Protein AF-A0A2N0R3Q6-F1 (afdb_monomer)

Organism: NCBI:txid588596

Sequence (215 aa):
MVDQYLKEGSIIANTYEIIRKVNIMIIRETNTTDGIFIKEILYKSNGYWKMRNVTLDYKHPGEYFVLSLPLLQYRNLRVLKIFIDIYYDDFGIYRNVYHSLGGVYVQLGNMPFDIRKLVRNHFVLGFVPFGGCFEDFIRPFIKDMKRLEKGTLMNIQGIDCWIIASLGCVTADLPQGNDLAGVKRHGAIRGCRTCLVTNFAETPNFKKYFYDTVM

Structure (mmCIF, N/CA/C/O backbone):
data_AF-A0A2N0R3Q6-F1
#
_entry.id   AF-A0A2N0R3Q6-F1
#
loop_
_atom_site.group_PDB
_atom_site.id
_atom_site.type_symbol
_atom_site.label_atom_id
_atom_site.label_alt_id
_atom_site.label_comp_id
_atom_site.label_asym_id
_atom_site.label_entity_id
_atom_site.label_seq_id
_atom_site.pdbx_PDB_ins_code
_atom_site.Cartn_x
_atom_site.Cartn_y
_atom_site.Cartn_z
_atom_site.occupancy
_atom_site.B_iso_or_equiv
_atom_site.auth_seq_id
_atom_site.auth_comp_id
_atom_site.auth_asym_id
_atom_site.auth_atom_id
_atom_site.pdbx_PDB_model_num
ATOM 1 N N . MET A 1 1 ? 24.318 -15.298 16.583 1.00 41.88 1 MET A N 1
ATOM 2 C CA . MET A 1 1 ? 22.895 -15.152 16.953 1.00 41.88 1 MET A CA 1
ATOM 3 C C . MET A 1 1 ? 22.394 -16.566 17.193 1.00 41.88 1 MET A C 1
ATOM 5 O O . MET A 1 1 ? 22.570 -17.382 16.301 1.00 41.88 1 MET A O 1
ATOM 9 N N . VAL A 1 2 ? 21.983 -16.908 18.415 1.00 38.28 2 VAL A N 1
ATOM 10 C CA . VAL A 1 2 ? 21.603 -18.288 18.766 1.00 38.28 2 VAL A CA 1
ATOM 11 C C . VAL A 1 2 ? 20.108 -18.433 18.502 1.00 38.28 2 VAL A C 1
ATOM 13 O O . VAL A 1 2 ? 19.307 -17.810 19.192 1.00 38.28 2 VAL A O 1
ATOM 16 N N . ASP A 1 3 ? 19.752 -19.202 17.477 1.00 43.50 3 ASP A N 1
ATOM 17 C CA . ASP A 1 3 ? 18.364 -19.454 17.093 1.00 43.50 3 ASP A CA 1
ATOM 18 C C . ASP A 1 3 ? 17.689 -20.359 18.142 1.00 43.50 3 ASP A C 1
ATOM 20 O O . ASP A 1 3 ? 18.119 -21.492 18.364 1.00 43.50 3 ASP A O 1
ATOM 24 N N . GLN A 1 4 ? 16.639 -19.863 18.804 1.00 51.56 4 GLN A N 1
ATOM 25 C CA . GLN A 1 4 ? 15.803 -20.655 19.712 1.00 51.56 4 GLN A CA 1
ATOM 26 C C . GLN A 1 4 ? 14.544 -21.138 18.984 1.00 51.56 4 GLN A C 1
ATOM 28 O O . GLN A 1 4 ? 13.808 -20.342 18.403 1.00 51.56 4 GLN A O 1
ATOM 33 N N . TYR A 1 5 ? 14.293 -22.447 19.032 1.00 54.84 5 TYR A N 1
ATOM 34 C CA . TYR A 1 5 ? 13.123 -23.088 18.428 1.00 54.84 5 TYR A CA 1
ATOM 35 C C . TYR A 1 5 ? 11.951 -23.121 19.419 1.00 54.84 5 TYR A C 1
ATOM 37 O O . TYR A 1 5 ? 12.109 -23.577 20.552 1.00 54.84 5 TYR A O 1
ATOM 45 N N . LEU A 1 6 ? 10.766 -22.686 18.985 1.00 59.38 6 LEU A N 1
ATOM 46 C CA . LEU A 1 6 ? 9.532 -22.718 19.781 1.00 59.38 6 LEU A CA 1
ATOM 47 C C . LEU A 1 6 ? 8.634 -23.893 19.357 1.00 59.38 6 LEU A C 1
ATOM 49 O O . LEU A 1 6 ? 8.530 -24.202 18.171 1.00 59.38 6 LEU A O 1
ATOM 53 N N . LYS A 1 7 ? 7.966 -24.539 20.324 1.00 58.44 7 LYS A N 1
ATOM 54 C CA . LYS A 1 7 ? 6.910 -25.538 20.072 1.00 58.44 7 LYS A CA 1
ATOM 55 C C . LYS A 1 7 ? 5.559 -24.828 19.935 1.00 58.44 7 LYS A C 1
ATOM 57 O O . LYS A 1 7 ? 5.252 -23.958 20.745 1.00 58.44 7 LYS A O 1
ATOM 62 N N . GLU A 1 8 ? 4.760 -25.195 18.933 1.00 57.66 8 GLU A N 1
ATOM 63 C CA . GLU A 1 8 ? 3.423 -24.621 18.731 1.00 57.66 8 GLU A CA 1
ATOM 64 C C . GLU A 1 8 ? 2.455 -25.066 19.838 1.00 57.66 8 GLU A C 1
ATOM 66 O O . GLU A 1 8 ? 2.260 -26.256 20.082 1.00 57.66 8 GLU A O 1
ATOM 71 N N . GLY A 1 9 ? 1.829 -24.088 20.487 1.00 66.25 9 GLY A N 1
ATOM 72 C CA . GLY A 1 9 ? 0.658 -24.251 21.341 1.00 66.25 9 GLY A CA 1
ATOM 73 C C . GLY A 1 9 ? -0.296 -23.097 21.049 1.00 66.25 9 GLY A C 1
ATOM 74 O O . GLY A 1 9 ? 0.154 -21.969 20.852 1.00 66.25 9 GLY A O 1
ATOM 75 N N . SER A 1 10 ? -1.598 -23.368 20.969 1.00 64.12 10 SER A N 1
ATOM 76 C CA . SER A 1 10 ? -2.607 -22.337 20.706 1.00 64.12 10 SER A CA 1
ATOM 77 C C . SER A 1 10 ? -3.617 -22.279 21.845 1.00 64.12 10 SER A C 1
ATOM 79 O O . SER A 1 10 ? -4.004 -23.309 22.394 1.00 64.12 10 SER A O 1
ATOM 81 N N . ILE A 1 11 ? -4.014 -21.061 22.208 1.00 71.06 11 ILE A N 1
ATOM 82 C CA . ILE A 1 11 ? -5.088 -20.779 23.159 1.00 71.06 11 ILE A CA 1
ATOM 83 C C . ILE A 1 11 ? -6.056 -19.852 22.429 1.00 71.06 11 ILE A C 1
ATOM 85 O O . ILE A 1 11 ? -5.645 -18.822 21.895 1.00 71.06 11 ILE A O 1
ATOM 89 N N . ILE A 1 12 ? -7.329 -20.234 22.378 1.00 71.12 12 ILE A N 1
ATOM 90 C CA . ILE A 1 12 ? -8.397 -19.400 21.825 1.00 71.12 12 ILE A CA 1
ATOM 91 C C . ILE A 1 12 ? -8.949 -18.566 22.979 1.00 71.12 12 ILE A C 1
ATOM 93 O O . ILE A 1 12 ? -9.387 -19.135 23.974 1.00 71.12 12 ILE A O 1
ATOM 97 N N . ALA A 1 13 ? -8.906 -17.240 22.846 1.00 71.50 13 ALA A N 1
ATOM 98 C CA . ALA A 1 13 ? -9.489 -16.309 23.806 1.00 71.50 13 ALA A CA 1
ATOM 99 C C . ALA A 1 13 ? -10.669 -15.571 23.166 1.00 71.50 13 ALA A C 1
ATOM 101 O O . ALA A 1 13 ? -10.546 -15.008 22.072 1.00 71.50 13 ALA A O 1
ATOM 102 N N . ASN A 1 14 ? -11.806 -15.561 23.849 1.00 74.69 14 ASN A N 1
ATOM 103 C CA . ASN A 1 14 ? -13.003 -14.857 23.409 1.00 74.69 14 ASN A CA 1
ATOM 104 C C . ASN A 1 14 ? -12.955 -13.381 23.820 1.00 74.69 14 ASN A C 1
ATOM 106 O O . ASN A 1 14 ? -12.355 -13.003 24.823 1.00 74.69 14 ASN A O 1
ATOM 110 N N . THR A 1 15 ? -13.634 -12.507 23.077 1.00 75.94 15 THR A N 1
ATOM 111 C CA . THR A 1 15 ? -13.609 -11.057 23.351 1.00 75.94 15 THR A CA 1
ATOM 112 C C . THR A 1 15 ? -14.210 -10.675 24.706 1.00 75.94 15 THR A C 1
ATOM 114 O O . THR A 1 15 ? -13.794 -9.670 25.278 1.00 75.94 15 THR A O 1
ATOM 117 N N . TYR A 1 16 ? -15.137 -11.473 25.245 1.00 79.44 16 TYR A N 1
ATOM 118 C CA . TYR A 1 16 ? -15.700 -11.279 26.588 1.00 79.44 16 TYR A CA 1
ATOM 119 C C . TYR A 1 16 ? -14.748 -11.702 27.722 1.00 79.44 16 TYR A C 1
ATOM 121 O O . TYR A 1 16 ? -14.983 -11.347 28.872 1.00 79.44 16 TYR A O 1
ATOM 129 N N . GLU A 1 17 ? -13.662 -12.419 27.416 1.00 81.50 17 GLU A N 1
ATOM 130 C CA . GLU A 1 17 ? -12.620 -12.808 28.383 1.00 81.50 17 GLU A CA 1
ATOM 131 C C . GLU A 1 17 ? -11.565 -11.698 28.562 1.00 81.50 17 GLU A C 1
ATOM 133 O O . GLU A 1 17 ? -10.663 -11.805 29.392 1.00 81.50 17 GLU A O 1
ATOM 138 N N . ILE A 1 18 ? -11.669 -10.599 27.801 1.00 80.94 18 ILE A N 1
ATOM 139 C CA . ILE A 1 18 ? -10.750 -9.460 27.881 1.00 80.94 18 ILE A CA 1
ATOM 140 C C . ILE A 1 18 ? -11.079 -8.618 29.120 1.00 80.94 18 ILE A C 1
ATOM 142 O O . ILE A 1 18 ? -11.982 -7.785 29.109 1.00 80.94 18 ILE A O 1
ATOM 146 N N . ILE A 1 19 ? -10.286 -8.789 30.178 1.00 84.00 19 ILE A N 1
ATOM 147 C CA . ILE A 1 19 ? -10.472 -8.088 31.461 1.00 84.00 19 ILE A CA 1
ATOM 148 C C . ILE A 1 19 ? -10.016 -6.620 31.385 1.00 84.00 19 ILE A C 1
ATOM 150 O O . ILE A 1 19 ? -10.605 -5.738 32.010 1.00 84.00 19 ILE A O 1
ATOM 154 N N . ARG A 1 20 ? -8.942 -6.328 30.638 1.00 80.19 20 ARG A N 1
ATOM 155 C CA . ARG A 1 20 ? -8.344 -4.985 30.572 1.00 80.19 20 ARG A CA 1
ATOM 156 C C . ARG A 1 20 ? -7.542 -4.787 29.289 1.00 80.19 20 ARG A C 1
ATOM 158 O O . ARG A 1 20 ? -6.846 -5.692 28.842 1.00 80.19 20 ARG A O 1
ATOM 165 N N . LYS A 1 21 ? -7.566 -3.567 28.745 1.00 76.75 21 LYS A N 1
ATOM 166 C CA . LYS A 1 21 ? -6.628 -3.130 27.698 1.00 76.75 21 LYS A CA 1
ATOM 167 C C . LYS A 1 21 ? -5.370 -2.558 28.340 1.00 76.75 21 LYS A C 1
ATOM 169 O O . LYS A 1 21 ? -5.461 -1.743 29.257 1.00 76.75 21 LYS A O 1
ATOM 174 N N . VAL A 1 22 ? -4.203 -2.971 27.863 1.00 74.62 22 VAL A N 1
ATOM 175 C CA . VAL A 1 22 ? -2.919 -2.433 28.322 1.00 74.62 22 VAL A CA 1
ATOM 176 C C . VAL A 1 22 ? -2.209 -1.788 27.147 1.00 74.62 22 VAL A C 1
ATOM 178 O O . VAL A 1 22 ? -2.249 -2.311 26.036 1.00 74.62 22 VAL A O 1
ATOM 181 N N . ASN A 1 23 ? -1.570 -0.650 27.397 1.00 72.25 23 ASN A N 1
ATOM 182 C CA . ASN A 1 23 ? -0.705 -0.027 26.410 1.00 72.25 23 ASN A CA 1
ATOM 183 C C . ASN A 1 23 ? 0.591 -0.830 26.342 1.00 72.25 23 ASN A C 1
ATOM 185 O O . ASN A 1 23 ? 1.315 -0.935 27.332 1.00 72.25 23 ASN A O 1
ATOM 189 N N . ILE A 1 24 ? 0.843 -1.414 25.177 1.00 74.00 24 ILE A N 1
ATOM 190 C CA . ILE A 1 24 ? 2.084 -2.112 24.868 1.00 74.00 24 ILE A CA 1
ATOM 191 C C . ILE A 1 24 ? 2.870 -1.215 23.924 1.00 74.00 24 ILE A C 1
ATOM 193 O O . ILE A 1 24 ? 2.324 -0.708 22.944 1.00 74.00 24 ILE A O 1
ATOM 197 N N . MET A 1 25 ? 4.148 -1.019 24.223 1.00 70.38 25 MET A N 1
ATOM 198 C CA . MET A 1 25 ? 5.044 -0.217 23.401 1.00 70.38 25 MET A CA 1
ATOM 199 C C . MET A 1 25 ? 6.098 -1.100 22.734 1.00 70.38 25 MET A C 1
ATOM 201 O O . MET A 1 25 ? 6.620 -2.043 23.319 1.00 70.38 25 MET A O 1
ATOM 205 N N . ILE A 1 26 ? 6.439 -0.789 21.492 1.00 73.31 26 ILE A N 1
ATOM 206 C CA . ILE A 1 26 ? 7.560 -1.421 20.798 1.00 73.31 26 ILE A CA 1
ATOM 207 C C . ILE A 1 26 ? 8.795 -0.569 21.112 1.00 73.31 26 ILE A C 1
ATOM 209 O O . ILE A 1 26 ? 8.856 0.586 20.685 1.00 73.31 26 ILE A O 1
ATOM 213 N N . ILE A 1 27 ? 9.750 -1.094 21.892 1.00 69.88 27 ILE A N 1
ATOM 214 C CA . ILE A 1 27 ? 10.982 -0.352 22.216 1.00 69.88 27 ILE A CA 1
ATOM 215 C C . ILE A 1 27 ? 11.852 -0.332 20.969 1.00 69.88 27 ILE A C 1
ATOM 217 O O . ILE A 1 27 ? 12.482 -1.325 20.626 1.00 69.88 27 ILE A O 1
ATOM 221 N N . ARG A 1 28 ? 11.890 0.811 20.289 1.00 66.25 28 ARG A N 1
ATOM 222 C CA . ARG A 1 28 ? 12.757 1.025 19.122 1.00 66.25 28 ARG A CA 1
ATOM 223 C C . ARG A 1 28 ? 14.001 1.853 19.460 1.00 66.25 28 ARG A C 1
ATOM 225 O O . ARG A 1 28 ? 14.964 1.824 18.707 1.00 66.25 28 ARG A O 1
ATOM 232 N N . GLU A 1 29 ? 13.998 2.531 20.608 1.00 58.50 29 GLU A N 1
ATOM 233 C CA . GLU A 1 29 ? 15.105 3.337 21.134 1.00 58.50 29 GLU A CA 1
ATOM 234 C C . GLU A 1 29 ? 15.378 2.964 22.597 1.00 58.50 29 GLU A C 1
ATOM 236 O O . GLU A 1 29 ? 14.470 2.577 23.326 1.00 58.50 29 GLU A O 1
ATOM 241 N N . THR A 1 30 ? 16.629 3.069 23.041 1.00 55.38 30 THR A N 1
ATOM 242 C CA . THR A 1 30 ? 17.153 2.448 24.274 1.00 55.38 30 THR A CA 1
ATOM 243 C C . THR A 1 30 ? 16.642 3.022 25.602 1.00 55.38 30 THR A C 1
ATOM 245 O O . THR A 1 30 ? 17.090 2.572 26.653 1.00 55.38 30 THR A O 1
ATOM 248 N N . ASN A 1 31 ? 15.726 3.994 25.604 1.00 54.56 31 ASN A N 1
ATOM 249 C CA . ASN A 1 31 ? 15.573 4.906 26.747 1.00 54.56 31 ASN A CA 1
ATOM 250 C C . ASN A 1 31 ? 14.224 4.841 27.484 1.00 54.56 31 ASN A C 1
ATOM 252 O O . ASN A 1 31 ? 13.912 5.749 28.247 1.00 54.56 31 ASN A O 1
ATOM 256 N N . THR A 1 32 ? 13.409 3.800 27.294 1.00 57.34 32 THR A N 1
ATOM 257 C CA . THR A 1 32 ? 12.149 3.639 28.049 1.00 57.34 32 THR A CA 1
ATOM 258 C C . THR A 1 32 ? 12.145 2.332 28.838 1.00 57.34 32 THR A C 1
ATOM 260 O O . THR A 1 32 ? 12.134 1.251 28.254 1.00 57.34 32 THR A O 1
ATOM 263 N N . THR A 1 33 ? 12.173 2.429 30.171 1.00 58.34 33 THR A N 1
ATOM 264 C CA . THR A 1 33 ? 12.169 1.276 31.096 1.00 58.34 33 THR A CA 1
ATOM 265 C C . THR A 1 33 ? 10.819 1.027 31.766 1.00 58.34 33 THR A C 1
ATOM 267 O O . THR A 1 33 ? 10.621 -0.046 32.331 1.00 58.34 33 THR A O 1
ATOM 270 N N . ASP A 1 34 ? 9.871 1.962 31.653 1.00 68.94 34 ASP A N 1
ATOM 271 C CA . ASP A 1 34 ? 8.618 1.931 32.415 1.00 68.94 34 ASP A CA 1
ATOM 272 C C . ASP A 1 34 ? 7.419 1.556 31.532 1.00 68.94 34 ASP A C 1
ATOM 274 O O . ASP A 1 34 ? 6.952 2.359 30.724 1.00 68.94 34 ASP A O 1
ATOM 278 N N . GLY A 1 35 ? 6.907 0.327 31.673 1.00 73.50 35 GLY A N 1
ATOM 279 C CA . GLY A 1 35 ? 5.748 -0.164 30.915 1.00 73.50 35 GLY A CA 1
ATOM 280 C C . GLY A 1 35 ? 5.853 -1.620 30.451 1.00 73.50 35 GLY A C 1
ATOM 281 O O . GLY A 1 35 ? 6.781 -2.345 30.804 1.00 73.50 35 GLY A O 1
ATOM 282 N N . ILE A 1 36 ? 4.868 -2.061 29.658 1.00 77.00 36 ILE A N 1
ATOM 283 C CA . ILE A 1 36 ? 4.913 -3.352 28.956 1.00 77.00 36 ILE A CA 1
ATOM 284 C C . ILE A 1 36 ? 5.466 -3.114 27.558 1.00 77.00 36 ILE A C 1
ATOM 286 O O . ILE A 1 36 ? 4.941 -2.287 26.808 1.00 77.00 36 ILE A O 1
ATOM 290 N N . PHE A 1 37 ? 6.497 -3.875 27.196 1.00 79.94 37 PHE A N 1
ATOM 291 C CA . PHE A 1 37 ? 7.238 -3.646 25.968 1.00 79.94 37 PHE A CA 1
ATOM 292 C C . PHE A 1 37 ? 7.492 -4.908 25.152 1.00 79.94 37 PHE A C 1
ATOM 294 O O . PHE A 1 37 ? 7.743 -5.975 25.710 1.00 79.94 37 PHE A O 1
ATOM 301 N N . ILE A 1 38 ? 7.511 -4.758 23.827 1.00 81.38 38 ILE A N 1
ATOM 302 C CA . ILE A 1 38 ? 7.953 -5.796 22.888 1.0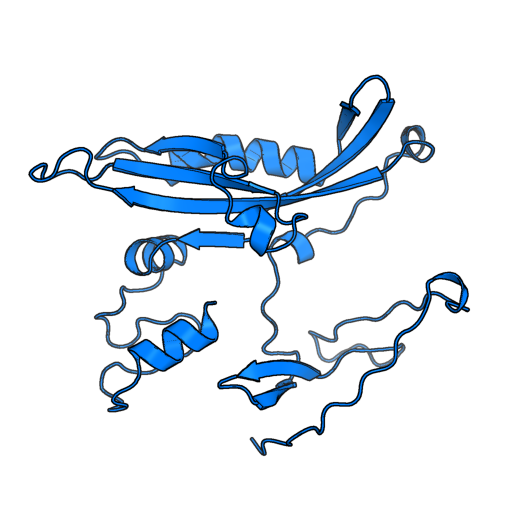0 81.38 38 ILE A CA 1
ATOM 303 C C . ILE A 1 38 ? 9.450 -5.609 22.623 1.00 81.38 38 ILE A C 1
ATOM 305 O O . ILE A 1 38 ? 9.867 -4.553 22.147 1.00 81.38 38 ILE A O 1
ATOM 309 N N . LYS A 1 39 ? 10.248 -6.637 22.937 1.00 81.12 39 LYS A N 1
ATOM 310 C CA . LYS A 1 39 ? 11.707 -6.680 22.701 1.00 81.12 39 LYS A CA 1
ATOM 311 C C . LYS A 1 39 ? 12.103 -7.551 21.512 1.00 81.12 39 LYS A C 1
ATOM 313 O O . LYS A 1 39 ? 13.164 -7.356 20.922 1.00 81.12 39 LYS A O 1
ATOM 318 N N . GLU A 1 40 ? 11.259 -8.514 21.168 1.00 82.38 40 GLU A N 1
ATOM 319 C CA . GLU A 1 40 ? 11.542 -9.502 20.141 1.00 82.38 40 GLU A CA 1
ATOM 320 C C . GLU A 1 40 ? 10.301 -9.743 19.286 1.00 82.38 40 GLU A C 1
ATOM 322 O O . GLU A 1 40 ? 9.172 -9.670 19.771 1.00 82.38 40 GLU A O 1
ATOM 327 N N . ILE A 1 41 ? 10.526 -10.021 18.007 1.00 79.81 41 ILE A N 1
ATOM 328 C CA . ILE A 1 41 ? 9.487 -10.291 17.019 1.00 79.81 41 ILE A CA 1
ATOM 329 C C . ILE A 1 41 ? 9.581 -11.755 16.619 1.00 79.81 41 ILE A C 1
ATOM 331 O O . ILE A 1 41 ? 10.656 -12.237 16.250 1.00 79.81 41 ILE A O 1
ATOM 335 N N . LEU A 1 42 ? 8.434 -12.425 16.663 1.00 81.62 42 LEU A N 1
ATOM 336 C CA . LEU A 1 42 ? 8.241 -13.775 16.162 1.00 81.62 42 LEU A CA 1
ATOM 337 C C . LEU A 1 42 ? 7.907 -13.723 14.668 1.00 81.62 42 LEU A C 1
ATOM 339 O O . LEU A 1 42 ? 6.984 -13.019 14.262 1.00 81.62 42 LEU A O 1
ATOM 343 N N . TYR A 1 43 ? 8.622 -14.487 13.851 1.00 70.06 43 TYR A N 1
ATOM 344 C CA . TYR A 1 43 ? 8.330 -14.630 12.424 1.00 70.06 43 TYR A CA 1
ATOM 345 C C . TYR A 1 43 ? 8.568 -16.068 11.966 1.00 70.06 43 TYR A C 1
ATOM 347 O O . TYR A 1 43 ? 9.293 -16.832 12.607 1.00 70.06 43 TYR A O 1
ATOM 355 N N . LYS A 1 44 ? 7.940 -16.451 10.853 1.00 71.62 44 LYS A N 1
ATOM 356 C CA . LYS A 1 44 ? 8.085 -17.783 10.262 1.00 71.62 44 LYS A CA 1
ATOM 357 C C . LYS A 1 44 ? 9.044 -17.708 9.080 1.00 71.62 44 LYS A C 1
ATOM 359 O O . LYS A 1 44 ? 8.842 -16.912 8.174 1.00 71.62 44 LYS A O 1
ATOM 364 N N . SER A 1 45 ? 10.085 -18.534 9.086 1.00 66.56 45 SER A N 1
ATOM 365 C CA . SER A 1 45 ? 11.078 -18.613 8.011 1.00 66.56 45 SER A CA 1
ATOM 366 C C . SER A 1 45 ? 11.378 -20.076 7.717 1.00 66.56 45 SER A C 1
ATOM 368 O O . SER A 1 45 ? 11.735 -20.831 8.623 1.00 66.56 45 SER A O 1
ATOM 370 N N . ASN A 1 46 ? 11.204 -20.490 6.458 1.00 74.38 46 ASN A N 1
ATOM 371 C CA . ASN A 1 46 ? 11.359 -21.884 6.027 1.00 74.38 46 ASN A CA 1
ATOM 372 C C . ASN A 1 46 ? 10.532 -22.886 6.854 1.00 74.38 46 ASN A C 1
ATOM 374 O O . ASN A 1 46 ? 10.986 -23.985 7.146 1.00 74.38 46 ASN A O 1
ATOM 378 N N . GLY A 1 47 ? 9.324 -22.495 7.270 1.00 75.44 47 GLY A N 1
ATOM 379 C CA . GLY A 1 47 ? 8.444 -23.345 8.078 1.00 75.44 47 GLY A CA 1
ATOM 380 C C . GLY A 1 47 ? 8.750 -23.355 9.579 1.00 75.44 47 GLY A C 1
ATOM 381 O O . GLY A 1 47 ? 7.932 -23.864 10.340 1.00 75.44 47 GLY A O 1
ATOM 382 N N . TYR A 1 48 ? 9.848 -22.736 10.019 1.00 69.38 48 TYR A N 1
ATOM 383 C CA . TYR A 1 48 ? 10.241 -22.666 11.426 1.00 69.38 48 TYR A CA 1
ATOM 384 C C . TYR A 1 48 ? 9.936 -21.294 12.025 1.00 69.38 48 TYR A C 1
ATOM 386 O O . TYR A 1 48 ? 10.153 -20.259 11.392 1.00 69.38 48 TYR A O 1
ATOM 394 N N . TRP A 1 49 ? 9.462 -21.294 13.267 1.00 75.38 49 TRP A N 1
ATOM 395 C CA . TRP A 1 49 ? 9.308 -20.088 14.070 1.00 75.38 49 TRP A CA 1
ATOM 396 C C . TRP A 1 49 ? 10.669 -19.607 14.569 1.00 75.38 49 TRP A C 1
ATOM 398 O O . TRP A 1 49 ? 11.434 -20.387 15.136 1.00 75.38 49 TRP A O 1
ATOM 408 N N . LYS A 1 50 ? 10.963 -18.325 14.352 1.00 74.81 50 LYS A N 1
ATOM 409 C CA . LYS A 1 50 ? 12.202 -17.666 14.767 1.00 74.81 50 LYS A CA 1
ATOM 410 C C . LYS A 1 50 ? 11.888 -16.380 15.522 1.00 74.81 50 LYS A C 1
ATOM 412 O O . LYS A 1 50 ? 10.934 -15.680 15.186 1.00 74.81 50 LYS A O 1
ATOM 417 N N . MET A 1 51 ? 12.731 -16.054 16.496 1.00 77.62 51 MET A N 1
ATOM 418 C CA . MET A 1 51 ? 12.704 -14.781 17.220 1.00 77.62 51 MET A CA 1
ATOM 419 C C . MET A 1 51 ? 13.839 -13.885 16.720 1.00 77.62 51 MET A C 1
ATOM 421 O O . MET A 1 51 ? 14.941 -14.361 16.444 1.00 77.62 51 MET A O 1
ATOM 425 N N . ARG A 1 52 ? 13.593 -12.581 16.598 1.00 73.25 52 ARG A N 1
ATOM 426 C CA . ARG A 1 52 ? 14.644 -11.585 16.330 1.00 73.25 52 ARG A CA 1
ATOM 427 C C . ARG A 1 52 ? 14.430 -10.329 17.158 1.00 73.25 52 ARG A C 1
ATOM 429 O O . ARG A 1 52 ? 13.301 -10.020 17.522 1.00 73.25 52 ARG A O 1
ATOM 436 N N . ASN A 1 53 ? 15.503 -9.583 17.404 1.00 79.00 53 ASN A N 1
ATOM 437 C CA . ASN A 1 53 ? 15.419 -8.308 18.108 1.00 79.00 53 ASN A CA 1
ATOM 438 C C . ASN A 1 53 ? 14.525 -7.316 17.339 1.00 79.00 53 ASN A C 1
ATOM 440 O O . ASN A 1 53 ? 14.605 -7.211 16.113 1.00 79.00 53 ASN A O 1
ATOM 444 N N . VAL A 1 54 ? 13.693 -6.585 18.076 1.00 77.31 54 VAL A N 1
ATOM 445 C CA . VAL A 1 54 ? 12.772 -5.560 17.568 1.00 77.31 54 VAL A CA 1
ATOM 446 C C . VAL A 1 54 ? 13.468 -4.384 16.865 1.00 77.31 54 VAL A C 1
ATOM 448 O O . VAL A 1 54 ? 12.843 -3.659 16.101 1.00 77.31 54 VAL A O 1
ATOM 451 N N . THR A 1 55 ? 14.777 -4.201 17.037 1.00 72.38 55 THR A N 1
ATOM 452 C CA . THR A 1 55 ? 15.556 -3.233 16.243 1.00 72.38 55 THR A CA 1
ATOM 453 C C . THR A 1 55 ? 15.560 -3.545 14.746 1.00 72.38 55 THR A C 1
ATOM 455 O O . THR A 1 55 ? 15.781 -2.648 13.938 1.00 72.38 55 THR A O 1
ATOM 458 N N . LEU A 1 56 ? 15.296 -4.801 14.369 1.00 68.00 56 LEU A N 1
ATOM 459 C CA . LEU A 1 56 ? 15.173 -5.254 12.980 1.00 68.00 56 LEU A CA 1
ATOM 460 C C . LEU A 1 56 ? 13.727 -5.203 12.462 1.00 68.00 56 LEU A C 1
ATOM 462 O O . LEU A 1 56 ? 13.425 -5.776 11.414 1.00 68.00 56 LEU A O 1
ATOM 466 N N . ASP A 1 57 ? 12.821 -4.581 13.214 1.00 67.62 57 ASP A N 1
ATOM 467 C CA . ASP A 1 57 ? 11.436 -4.392 12.811 1.00 67.62 57 ASP A CA 1
ATOM 468 C C . ASP A 1 57 ? 11.321 -3.501 11.570 1.00 67.62 57 ASP A C 1
ATOM 470 O O . ASP A 1 57 ? 12.022 -2.494 11.437 1.00 67.62 57 ASP A O 1
ATOM 474 N N . TYR A 1 58 ? 10.409 -3.859 10.669 1.00 62.59 58 TYR A N 1
ATOM 475 C CA . TYR A 1 58 ? 10.129 -3.050 9.490 1.00 62.59 58 TYR A CA 1
ATOM 476 C C . TYR A 1 58 ? 8.957 -2.134 9.824 1.00 62.59 58 TYR A C 1
ATOM 478 O O . TYR A 1 58 ? 7.823 -2.592 9.930 1.00 62.59 58 TYR A O 1
ATOM 486 N N . LYS A 1 59 ? 9.219 -0.834 10.007 1.00 57.88 59 LYS A N 1
ATOM 487 C CA . LYS A 1 59 ? 8.138 0.122 10.262 1.00 57.88 59 LYS A CA 1
ATOM 488 C C . LYS A 1 59 ? 7.232 0.189 9.046 1.00 57.88 59 LYS A C 1
ATOM 490 O O . LYS A 1 59 ? 7.645 0.639 7.974 1.00 57.88 59 LYS A O 1
ATOM 495 N N . HIS A 1 60 ? 5.983 -0.197 9.232 1.00 58.34 60 HIS A N 1
ATOM 496 C CA . HIS A 1 60 ? 4.974 0.040 8.228 1.00 58.34 60 HIS A CA 1
ATOM 497 C C . HIS A 1 60 ? 4.775 1.568 8.042 1.00 58.34 60 HIS A C 1
ATOM 499 O O . HIS A 1 60 ? 4.722 2.278 9.048 1.00 58.34 60 HIS A O 1
ATOM 505 N N . PRO A 1 61 ? 4.641 2.123 6.817 1.00 56.94 61 PRO A N 1
ATOM 506 C CA . PRO A 1 61 ? 4.406 3.559 6.597 1.00 56.94 61 PRO A CA 1
ATOM 507 C C . PRO A 1 61 ? 3.284 4.139 7.474 1.00 56.94 61 PRO A C 1
ATOM 509 O O . PRO A 1 61 ? 3.457 5.171 8.118 1.00 56.94 61 PRO A O 1
ATOM 512 N N . GLY A 1 62 ? 2.181 3.398 7.606 1.00 54.38 62 GLY A N 1
ATOM 513 C CA . GLY A 1 62 ? 1.066 3.676 8.521 1.00 54.38 62 GLY A CA 1
ATOM 514 C C . GLY A 1 62 ? 1.418 3.858 10.012 1.00 54.38 62 GLY A C 1
ATOM 515 O O . GLY A 1 62 ? 0.652 4.495 10.728 1.00 54.38 62 GLY A O 1
ATOM 516 N N . GLU A 1 63 ? 2.552 3.344 10.494 1.00 56.53 63 GLU A N 1
ATOM 517 C CA . GLU A 1 63 ? 2.997 3.479 11.893 1.00 56.53 63 GLU A CA 1
ATOM 518 C C . GLU A 1 63 ? 3.777 4.766 12.176 1.00 56.53 63 GLU A C 1
ATOM 520 O O . GLU A 1 63 ? 3.984 5.120 13.337 1.00 56.53 63 GLU A O 1
ATOM 525 N N . TYR A 1 64 ? 4.227 5.474 11.137 1.00 53.62 64 TYR A N 1
ATOM 526 C CA . TYR A 1 64 ? 4.843 6.793 11.304 1.00 53.62 64 TYR A CA 1
ATOM 527 C C . TYR A 1 64 ? 3.804 7.877 11.609 1.00 53.62 64 TYR A C 1
ATOM 529 O O . TYR A 1 64 ? 4.163 8.988 12.001 1.00 53.62 64 TYR A O 1
ATOM 537 N N . PHE A 1 65 ? 2.518 7.563 11.451 1.00 55.44 65 PHE A N 1
ATOM 538 C CA . PHE A 1 65 ? 1.438 8.501 11.690 1.00 55.44 65 PHE A CA 1
ATOM 539 C C . PHE A 1 65 ? 0.940 8.404 13.127 1.00 55.44 65 PHE A C 1
ATOM 541 O O . PHE A 1 65 ? 0.462 7.368 13.591 1.00 55.44 65 PHE A O 1
ATOM 548 N N . VAL A 1 66 ? 0.994 9.534 13.829 1.00 54.84 66 VAL A N 1
ATOM 549 C CA . VAL A 1 66 ? 0.262 9.706 15.081 1.00 54.84 66 VAL A CA 1
ATOM 550 C C . VAL A 1 66 ? -1.218 9.773 14.725 1.00 54.84 66 VAL A C 1
ATOM 552 O O . VAL A 1 66 ? -1.655 10.707 14.056 1.00 54.84 66 VAL A O 1
ATOM 555 N N . LEU A 1 67 ? -1.990 8.776 15.162 1.00 55.50 67 LEU A N 1
ATOM 556 C CA . LEU A 1 67 ? -3.443 8.787 15.027 1.00 55.50 67 LEU A CA 1
ATOM 557 C C . LEU A 1 67 ? -3.999 10.010 15.764 1.00 55.50 67 LEU A C 1
ATOM 559 O O . LEU A 1 67 ? -4.119 10.006 16.990 1.00 55.50 67 LEU A O 1
ATOM 563 N N . SER A 1 68 ? -4.355 11.056 15.023 1.00 55.50 68 SER A N 1
ATOM 564 C CA . SER A 1 68 ? -5.120 12.163 15.579 1.00 55.50 68 SER A CA 1
ATOM 565 C C . SER A 1 68 ? -6.506 11.642 15.942 1.00 55.50 68 SER A C 1
ATOM 567 O O . SER A 1 68 ? -7.225 11.116 15.089 1.00 55.50 68 SER A O 1
ATOM 569 N N . LEU A 1 69 ? -6.879 11.772 17.217 1.00 59.97 69 LEU A N 1
ATOM 570 C CA . LEU A 1 69 ? -8.258 11.554 17.641 1.00 59.97 69 LEU A CA 1
ATOM 571 C C . LEU A 1 69 ? -9.187 12.408 16.761 1.00 59.97 69 LEU A C 1
ATOM 573 O O . LEU A 1 69 ? -8.815 13.538 16.425 1.00 59.97 69 LEU A O 1
ATOM 577 N N . PRO A 1 70 ? -10.380 11.904 16.393 1.00 63.81 70 PRO A N 1
ATOM 578 C CA . PRO A 1 70 ? -11.362 12.720 15.692 1.00 63.81 70 PRO A CA 1
ATOM 579 C C . PRO A 1 70 ? -11.586 14.022 16.466 1.00 63.81 70 PRO A C 1
ATOM 581 O O . PRO A 1 70 ? -11.602 14.013 17.705 1.00 63.81 70 PRO A O 1
ATOM 584 N N . LEU A 1 71 ? -11.773 15.137 15.749 1.00 66.00 71 LEU A N 1
ATOM 585 C CA . LEU A 1 71 ? -12.197 16.396 16.369 1.00 66.00 71 LEU A CA 1
ATOM 586 C C . LEU A 1 71 ? -13.411 16.126 17.269 1.00 66.00 71 LEU A C 1
ATOM 588 O O . LEU A 1 71 ? -14.219 15.248 16.968 1.00 66.00 71 LEU A O 1
ATOM 592 N N . LEU A 1 72 ? -13.544 16.869 18.373 1.00 65.31 72 LEU A N 1
ATOM 593 C CA . LEU A 1 72 ? -14.584 16.652 19.394 1.00 65.31 72 LEU A CA 1
ATOM 594 C C . LEU A 1 72 ? -15.990 16.449 18.798 1.00 65.31 72 LEU A C 1
ATOM 596 O O . LEU A 1 72 ? -16.724 15.581 19.260 1.00 65.31 72 LEU A O 1
ATOM 600 N N . GLN A 1 73 ? -16.310 17.174 17.721 1.00 66.44 73 GLN A N 1
ATOM 601 C CA . GLN A 1 73 ? -17.576 17.091 16.985 1.00 66.44 73 GLN A CA 1
ATOM 602 C C . GLN A 1 73 ? -17.867 15.730 16.319 1.00 66.44 73 GLN A C 1
ATOM 604 O O . GLN A 1 73 ? -19.016 15.442 16.008 1.00 66.44 73 GLN A O 1
ATOM 609 N N . TYR A 1 74 ? -16.857 14.878 16.120 1.00 71.31 74 TYR A N 1
ATOM 610 C CA . TYR A 1 74 ? -16.975 13.574 15.455 1.00 71.31 74 TYR A CA 1
ATOM 611 C C . TYR A 1 74 ? -16.758 12.386 16.402 1.00 71.31 74 TYR A C 1
ATOM 613 O O . TYR A 1 74 ? -16.752 11.244 15.948 1.00 71.31 74 TYR A O 1
ATOM 621 N N . ARG A 1 75 ? -16.597 12.611 17.717 1.00 69.81 75 ARG A N 1
ATOM 622 C CA . ARG A 1 75 ? -16.357 11.521 18.689 1.00 69.81 75 ARG A CA 1
ATOM 623 C C . ARG A 1 75 ? -17.476 10.483 18.749 1.00 69.81 75 ARG A C 1
ATOM 625 O O . ARG A 1 75 ? -17.203 9.337 19.087 1.00 69.81 75 ARG A O 1
ATOM 632 N N . ASN A 1 76 ? -18.704 10.889 18.437 1.00 81.12 76 ASN A N 1
ATOM 633 C CA . ASN A 1 76 ? -19.875 10.014 18.479 1.00 81.12 76 ASN A CA 1
ATOM 634 C C . ASN A 1 76 ? -20.076 9.230 17.174 1.00 81.12 76 ASN A C 1
ATOM 636 O O . ASN A 1 76 ? -20.926 8.345 17.123 1.00 81.12 76 ASN A O 1
ATOM 640 N N . LEU A 1 77 ? -19.318 9.547 16.118 1.00 83.50 77 LEU A N 1
ATOM 641 C CA . LEU A 1 77 ? -19.417 8.841 14.847 1.00 83.50 77 LEU A CA 1
ATOM 642 C C . LEU A 1 77 ? -18.634 7.534 14.886 1.00 83.50 77 LEU A C 1
ATOM 644 O O . LEU A 1 77 ? -17.587 7.413 15.528 1.00 83.50 77 LEU A O 1
ATOM 648 N N . ARG A 1 78 ? -19.115 6.555 14.118 1.00 86.06 78 ARG A N 1
ATOM 649 C CA . ARG A 1 78 ? -18.371 5.324 13.869 1.00 86.06 78 ARG A CA 1
ATOM 650 C C . ARG A 1 78 ? -17.066 5.669 13.153 1.00 86.06 78 ARG A C 1
ATOM 652 O O . ARG A 1 78 ? -17.088 6.219 12.054 1.00 86.06 78 ARG A O 1
ATOM 659 N N . VAL A 1 79 ? -15.937 5.312 13.761 1.00 86.12 79 VAL A N 1
ATOM 660 C CA . VAL A 1 79 ? -14.614 5.483 13.152 1.00 86.12 79 VAL A CA 1
ATOM 661 C C . VAL A 1 79 ? -14.243 4.220 12.383 1.00 86.12 79 VAL A C 1
ATOM 663 O O . VAL A 1 79 ? -14.164 3.141 12.974 1.00 86.12 79 VAL A O 1
ATOM 666 N N . LEU A 1 80 ? -13.984 4.345 11.082 1.00 87.38 80 LEU A N 1
ATOM 667 C CA . LEU A 1 80 ? -13.450 3.256 10.263 1.00 87.38 80 LEU A CA 1
ATOM 668 C C . LEU A 1 80 ? -12.008 3.564 9.878 1.00 87.38 80 LEU A C 1
ATOM 670 O O . LEU A 1 80 ? -11.684 4.681 9.479 1.00 87.38 80 LEU A O 1
ATOM 674 N N . LYS A 1 81 ? -11.150 2.552 9.998 1.00 86.75 81 LYS A N 1
ATOM 675 C CA . LYS A 1 81 ? -9.740 2.637 9.625 1.00 86.75 81 LYS A CA 1
ATOM 676 C C . LYS A 1 81 ? -9.494 1.775 8.403 1.00 86.75 81 LYS A C 1
ATOM 678 O O . LYS A 1 81 ? -9.733 0.568 8.457 1.00 86.75 81 LYS A O 1
ATOM 683 N N . ILE A 1 82 ? -9.023 2.396 7.334 1.00 88.31 82 ILE A N 1
ATOM 684 C CA . ILE A 1 82 ? -8.774 1.741 6.057 1.00 88.31 82 ILE A CA 1
ATOM 685 C C . ILE A 1 82 ? -7.275 1.748 5.781 1.00 88.31 82 ILE A C 1
ATOM 687 O O . ILE A 1 82 ? -6.589 2.749 5.958 1.00 88.31 82 ILE A O 1
ATOM 691 N N . PHE A 1 83 ? -6.773 0.611 5.348 1.00 86.88 83 PHE A N 1
ATOM 692 C CA . PHE A 1 83 ? -5.402 0.423 4.931 1.00 86.88 83 PHE A CA 1
ATOM 693 C C . PHE A 1 83 ? -5.389 0.217 3.426 1.00 86.88 83 PHE A C 1
ATOM 695 O O . PHE A 1 83 ? -6.159 -0.602 2.920 1.00 86.88 83 PHE A O 1
ATOM 702 N N . ILE A 1 84 ? -4.561 0.976 2.718 1.00 90.19 84 ILE A N 1
ATOM 703 C CA . ILE A 1 84 ? -4.567 1.006 1.256 1.00 90.19 84 ILE A CA 1
ATOM 704 C C . ILE A 1 84 ? -3.215 0.528 0.738 1.00 90.19 84 ILE A C 1
ATOM 706 O O . ILE A 1 84 ? -2.225 1.212 0.937 1.00 90.19 84 ILE A O 1
ATOM 710 N N . ASP A 1 85 ? -3.177 -0.611 0.061 1.00 89.75 85 ASP A N 1
ATOM 711 C CA . ASP A 1 85 ? -1.984 -1.129 -0.611 1.00 89.75 85 ASP A CA 1
ATOM 712 C C . ASP A 1 85 ? -1.923 -0.619 -2.053 1.00 89.75 85 ASP A C 1
ATOM 714 O O . ASP A 1 85 ? -2.957 -0.544 -2.722 1.00 89.75 85 ASP A O 1
ATOM 718 N N . ILE A 1 86 ? -0.723 -0.295 -2.538 1.00 91.75 86 ILE A N 1
ATOM 719 C CA . ILE A 1 86 ? -0.464 0.031 -3.948 1.00 91.75 86 ILE A CA 1
ATOM 720 C C . ILE A 1 86 ? 0.358 -1.091 -4.568 1.00 91.75 86 ILE A C 1
ATOM 722 O O . ILE A 1 86 ? 1.339 -1.517 -3.968 1.00 91.75 86 ILE A O 1
ATOM 726 N N . TYR A 1 87 ? 0.007 -1.500 -5.784 1.00 90.88 87 TYR A N 1
ATOM 727 C CA . TYR A 1 87 ? 0.849 -2.340 -6.631 1.00 90.88 87 TYR A CA 1
ATOM 728 C C . TYR A 1 87 ? 1.255 -1.581 -7.897 1.00 90.88 87 TYR A C 1
ATOM 730 O O . TYR A 1 87 ? 0.400 -0.963 -8.537 1.00 90.88 87 TYR A O 1
ATOM 738 N N . TYR A 1 88 ? 2.540 -1.620 -8.249 1.00 90.94 88 TYR A N 1
ATOM 739 C CA . TYR A 1 88 ? 3.080 -1.038 -9.478 1.00 90.94 88 TYR A CA 1
ATOM 740 C C . TYR A 1 88 ? 3.776 -2.100 -10.330 1.00 90.94 88 TYR A C 1
ATOM 742 O O . TYR A 1 88 ? 4.668 -2.796 -9.843 1.00 90.94 88 TYR A O 1
ATOM 750 N N . ASP A 1 89 ? 3.386 -2.193 -11.600 1.00 88.81 89 ASP A N 1
ATOM 751 C CA . ASP A 1 89 ? 3.934 -3.161 -12.551 1.00 88.81 89 ASP A CA 1
ATOM 752 C C . ASP A 1 89 ? 4.081 -2.555 -13.949 1.00 88.81 89 ASP A C 1
ATOM 754 O O . ASP A 1 89 ? 3.177 -1.869 -14.423 1.00 88.81 89 ASP A O 1
ATOM 758 N N . ASP A 1 90 ? 5.193 -2.837 -14.624 1.00 88.06 90 ASP A N 1
ATOM 759 C CA . ASP A 1 90 ? 5.379 -2.453 -16.021 1.00 88.06 90 ASP A CA 1
ATOM 760 C C . ASP A 1 90 ? 5.050 -3.636 -16.929 1.00 88.06 90 ASP A C 1
ATOM 762 O O . ASP A 1 90 ? 5.759 -4.643 -16.948 1.00 88.06 90 ASP A O 1
ATOM 766 N N . PHE A 1 91 ? 4.036 -3.478 -17.775 1.00 84.88 91 PHE A N 1
ATOM 767 C CA . PHE A 1 91 ? 3.612 -4.518 -18.705 1.00 84.88 91 PHE A CA 1
ATOM 768 C C . PHE A 1 91 ? 3.721 -4.060 -20.162 1.00 84.88 91 PHE A C 1
ATOM 770 O O . PHE A 1 91 ? 3.573 -2.885 -20.506 1.00 84.88 91 PHE A O 1
ATOM 777 N N . GLY A 1 92 ? 3.996 -5.007 -21.059 1.00 84.56 92 GLY A N 1
ATOM 778 C CA . GLY A 1 92 ? 3.947 -4.769 -22.500 1.00 84.56 92 GLY A CA 1
ATOM 779 C C . GLY A 1 92 ? 2.500 -4.776 -22.988 1.00 84.56 92 GLY A C 1
ATOM 780 O O . GLY A 1 92 ? 1.806 -5.777 -22.827 1.00 84.56 92 GLY A O 1
ATOM 781 N N . ILE A 1 93 ? 2.047 -3.687 -23.617 1.00 78.25 93 ILE A N 1
ATOM 782 C CA . ILE A 1 93 ? 0.669 -3.578 -24.143 1.00 78.25 93 ILE A CA 1
ATOM 783 C C . ILE A 1 93 ? 0.404 -4.653 -25.213 1.00 78.25 93 ILE A C 1
ATOM 785 O O . ILE A 1 93 ? -0.685 -5.216 -25.295 1.00 78.25 93 ILE A O 1
ATOM 789 N N . TYR A 1 94 ? 1.425 -4.974 -26.011 1.00 80.00 94 TYR A N 1
ATOM 790 C CA . TYR A 1 94 ? 1.401 -6.048 -27.000 1.00 80.00 94 TYR A CA 1
ATOM 791 C C . TYR A 1 94 ? 2.700 -6.853 -26.928 1.00 80.00 94 TYR A C 1
ATOM 793 O O . TYR A 1 94 ? 3.737 -6.328 -26.525 1.00 80.00 94 TYR A O 1
ATOM 801 N N . ARG A 1 95 ? 2.667 -8.111 -27.395 1.00 66.12 95 ARG A N 1
ATOM 802 C CA . ARG A 1 95 ? 3.806 -9.055 -27.343 1.00 66.12 95 ARG A CA 1
ATOM 803 C C . ARG A 1 95 ? 5.123 -8.520 -27.930 1.00 66.12 95 ARG A C 1
ATOM 805 O O . ARG A 1 95 ? 6.173 -8.984 -27.511 1.00 66.12 95 ARG A O 1
ATOM 812 N N . ASN A 1 96 ? 5.068 -7.568 -28.869 1.00 74.88 96 ASN A N 1
ATOM 813 C CA . ASN A 1 96 ? 6.225 -7.098 -29.646 1.00 74.88 96 ASN A CA 1
ATOM 814 C C . ASN A 1 96 ? 6.486 -5.582 -29.535 1.00 74.88 96 ASN A C 1
ATOM 816 O O . ASN A 1 96 ? 7.109 -5.007 -30.424 1.00 74.88 96 ASN A O 1
ATOM 820 N N . VAL A 1 97 ? 5.980 -4.900 -28.502 1.00 72.69 97 VAL A N 1
ATOM 821 C CA . VAL A 1 97 ? 6.211 -3.452 -28.343 1.00 72.69 97 VAL A CA 1
ATOM 822 C C . VAL A 1 97 ? 7.425 -3.205 -27.450 1.00 72.69 97 VAL A C 1
ATOM 824 O O . VAL A 1 97 ? 7.518 -3.745 -26.354 1.00 72.69 97 VAL A O 1
ATOM 827 N N . TYR A 1 98 ? 8.345 -2.361 -27.922 1.00 66.69 98 TYR A N 1
ATOM 828 C CA . TYR A 1 98 ? 9.595 -1.995 -27.234 1.00 66.69 98 TYR A CA 1
ATOM 829 C C . TYR A 1 98 ? 9.400 -1.114 -25.991 1.00 66.69 98 TYR A C 1
ATOM 831 O O . TYR A 1 98 ? 10.350 -0.839 -25.262 1.00 66.69 98 TYR A O 1
ATOM 839 N N . HIS A 1 99 ? 8.178 -0.645 -25.765 1.00 80.38 99 HIS A N 1
ATOM 840 C CA . HIS A 1 99 ? 7.834 0.338 -24.753 1.00 80.38 99 HIS A CA 1
ATOM 841 C C . HIS A 1 99 ? 6.829 -0.260 -23.772 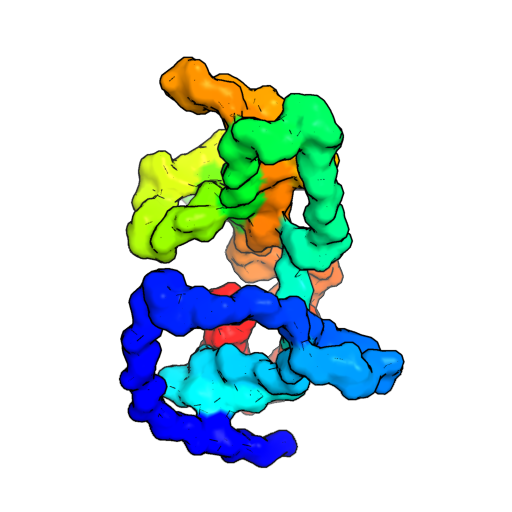1.00 80.38 99 HIS A C 1
ATOM 843 O O . HIS A 1 99 ? 5.710 -0.612 -24.153 1.00 80.38 99 HIS A O 1
ATOM 849 N N . SER A 1 100 ? 7.248 -0.394 -22.515 1.00 84.12 100 SER A N 1
ATOM 850 C CA . SER A 1 100 ? 6.373 -0.815 -21.426 1.00 84.12 100 SER A CA 1
ATOM 851 C C . SER A 1 100 ? 5.431 0.313 -21.007 1.00 84.12 100 SER A C 1
ATOM 853 O O . SER A 1 100 ? 5.729 1.500 -21.176 1.00 84.12 100 SER A O 1
ATOM 855 N N . LEU A 1 101 ? 4.285 -0.082 -20.461 1.00 90.38 101 LEU A N 1
ATOM 856 C CA . LEU A 1 101 ? 3.318 0.788 -19.812 1.00 90.38 101 LEU A CA 1
ATOM 857 C C . LEU A 1 101 ? 3.292 0.448 -18.323 1.00 90.38 101 LEU A C 1
ATOM 859 O O . LEU A 1 101 ? 3.171 -0.724 -17.973 1.00 90.38 101 LEU A O 1
ATOM 863 N N . GLY A 1 102 ? 3.373 1.457 -17.462 1.00 90.75 102 GLY A N 1
ATOM 864 C CA . GLY A 1 102 ? 3.254 1.256 -16.022 1.00 90.75 102 GLY A CA 1
ATOM 865 C C . GLY A 1 102 ? 1.786 1.173 -15.608 1.00 90.75 102 GLY A C 1
ATOM 866 O O . GLY A 1 102 ? 1.011 2.076 -15.907 1.00 90.75 102 GLY A O 1
ATOM 867 N N . GLY A 1 103 ? 1.377 0.118 -14.919 1.00 93.19 103 GLY A N 1
ATOM 868 C CA . GLY A 1 103 ? 0.068 -0.021 -14.290 1.00 93.19 103 GLY A CA 1
ATOM 869 C C . GLY A 1 103 ? 0.159 0.217 -12.793 1.00 93.19 103 GLY A C 1
ATOM 870 O O . GLY A 1 103 ? 0.974 -0.409 -12.118 1.00 93.19 103 GLY A O 1
ATOM 871 N N . VAL A 1 104 ? -0.693 1.099 -12.270 1.00 94.00 104 VAL A N 1
ATOM 872 C CA . VAL A 1 104 ? -0.802 1.354 -10.831 1.00 94.00 104 VAL A CA 1
ATOM 873 C C . VAL A 1 104 ? -2.161 0.884 -10.342 1.00 94.00 104 VAL A C 1
ATOM 875 O O . VAL A 1 104 ? -3.207 1.327 -10.827 1.00 94.00 104 VAL A O 1
ATOM 878 N N . TYR A 1 105 ? -2.140 0.006 -9.349 1.00 93.94 105 TYR A N 1
ATOM 879 C CA . TYR A 1 105 ? -3.317 -0.628 -8.775 1.00 93.94 105 TYR A CA 1
ATOM 880 C C . TYR A 1 105 ? -3.383 -0.364 -7.279 1.00 93.94 105 TYR A C 1
ATOM 882 O O . TYR A 1 105 ? -2.368 -0.140 -6.624 1.00 93.94 105 TYR A O 1
ATOM 890 N N . VAL A 1 106 ? -4.592 -0.400 -6.738 1.00 94.12 106 VAL A N 1
ATOM 891 C CA . VAL A 1 106 ? -4.892 -0.136 -5.339 1.00 94.12 106 VAL A CA 1
ATOM 892 C C . VAL A 1 106 ? -5.764 -1.249 -4.778 1.00 94.12 106 VAL A C 1
ATOM 894 O O . VAL A 1 106 ? -6.672 -1.753 -5.441 1.00 94.12 106 VAL A O 1
ATOM 897 N N . GLN A 1 107 ? -5.516 -1.611 -3.528 1.00 92.44 107 GLN A N 1
ATOM 898 C CA . GLN A 1 107 ? -6.267 -2.624 -2.804 1.00 92.44 107 GLN A CA 1
ATOM 899 C C . GLN A 1 107 ? -6.519 -2.189 -1.357 1.00 92.44 107 GLN A C 1
ATOM 901 O O . GLN A 1 107 ? -5.700 -1.508 -0.753 1.00 92.44 107 GLN A O 1
ATOM 906 N N . LEU A 1 108 ? -7.644 -2.610 -0.768 1.00 91.44 108 LEU A N 1
ATOM 907 C CA . LEU A 1 108 ? -7.868 -2.441 0.670 1.00 91.44 108 LEU A CA 1
ATOM 908 C C . LEU A 1 108 ? -7.212 -3.597 1.437 1.00 91.44 108 LEU A C 1
ATOM 910 O O . LEU A 1 108 ? -7.643 -4.749 1.337 1.00 91.44 108 LEU A O 1
ATOM 914 N N . GLY A 1 109 ? -6.197 -3.291 2.242 1.00 87.75 109 GLY A N 1
ATOM 915 C CA . GLY A 1 109 ? -5.468 -4.278 3.040 1.00 87.75 109 GLY A CA 1
ATOM 916 C C . GLY A 1 109 ? -6.237 -4.812 4.249 1.00 87.75 109 GLY A C 1
ATOM 917 O O . GLY A 1 109 ? -5.823 -5.802 4.840 1.00 87.75 109 GLY A O 1
ATOM 918 N N . ASN A 1 110 ? -7.389 -4.225 4.598 1.00 86.69 110 ASN A N 1
ATOM 919 C CA . ASN A 1 110 ? -8.266 -4.746 5.657 1.00 86.69 110 ASN A CA 1
ATOM 920 C C . ASN A 1 110 ? -8.908 -6.102 5.312 1.00 86.69 110 ASN A C 1
ATOM 922 O O . ASN A 1 110 ? -9.516 -6.728 6.180 1.00 86.69 110 ASN A O 1
ATOM 926 N N . MET A 1 111 ? -8.842 -6.532 4.050 1.00 86.56 111 MET A N 1
ATOM 927 C CA . MET A 1 111 ? -9.417 -7.799 3.608 1.00 86.56 111 MET A CA 1
ATOM 928 C C . MET A 1 111 ? -8.476 -8.984 3.908 1.00 86.56 111 MET A C 1
ATOM 930 O O . MET A 1 111 ? -7.256 -8.853 3.765 1.00 86.56 111 MET A O 1
ATOM 934 N N . PRO A 1 112 ? -9.014 -10.176 4.247 1.00 85.25 112 PRO A N 1
ATOM 935 C CA . PRO A 1 112 ? -8.220 -11.401 4.327 1.00 85.25 112 PRO A CA 1
ATOM 936 C C . PRO A 1 112 ? -7.467 -11.670 3.022 1.00 85.25 112 PRO A C 1
ATOM 938 O O . PRO A 1 112 ? -7.953 -11.334 1.942 1.00 85.25 112 PRO A O 1
ATOM 941 N N . PHE A 1 113 ? -6.300 -12.307 3.108 1.00 82.00 113 PHE A N 1
ATOM 942 C CA . PHE A 1 113 ? -5.420 -12.535 1.957 1.00 82.00 113 PHE A CA 1
ATOM 943 C C . PHE A 1 113 ? -6.114 -13.241 0.782 1.00 82.00 113 PHE A C 1
ATOM 945 O O . PHE A 1 113 ? -5.990 -12.798 -0.358 1.00 82.00 113 PHE A O 1
ATOM 952 N N . ASP A 1 114 ? -6.917 -14.270 1.051 1.00 85.50 114 ASP A N 1
ATOM 953 C CA . ASP A 1 114 ? -7.626 -15.012 0.000 1.00 85.50 114 ASP A CA 1
ATOM 954 C C . ASP 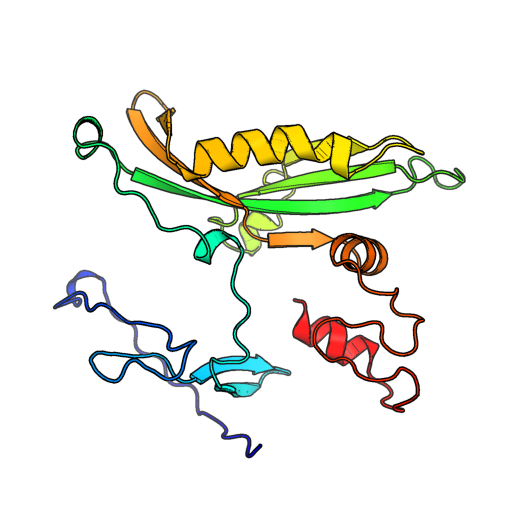A 1 114 ? -8.673 -14.155 -0.720 1.00 85.50 114 ASP A C 1
ATOM 956 O O . ASP A 1 114 ? -8.889 -14.296 -1.921 1.00 85.50 114 ASP A O 1
ATOM 960 N N . ILE A 1 115 ? -9.283 -13.211 0.000 1.00 87.50 115 ILE A N 1
ATOM 961 C CA . ILE A 1 115 ? -10.234 -12.253 -0.566 1.00 87.50 115 ILE A CA 1
ATOM 962 C C . ILE A 1 115 ? -9.493 -11.160 -1.332 1.00 87.50 115 ILE A C 1
ATOM 964 O O . ILE A 1 115 ? -9.939 -10.776 -2.414 1.00 87.50 115 ILE A O 1
ATOM 968 N N . ARG A 1 116 ? -8.349 -10.693 -0.820 1.00 87.62 116 ARG A N 1
ATOM 969 C CA . ARG A 1 116 ? -7.491 -9.723 -1.509 1.00 87.62 116 ARG A CA 1
ATOM 970 C C . ARG A 1 116 ? -7.069 -10.221 -2.887 1.00 87.62 116 ARG A C 1
ATOM 972 O O . ARG A 1 116 ? -7.171 -9.477 -3.848 1.00 87.62 116 ARG A O 1
ATOM 979 N N . LYS A 1 117 ? -6.723 -11.496 -3.042 1.00 86.00 1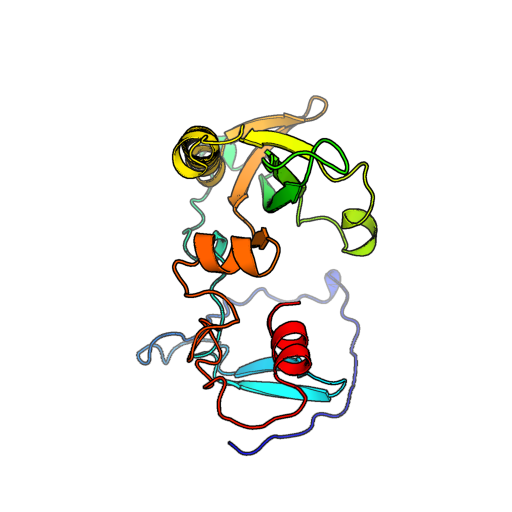17 LYS A N 1
ATOM 980 C CA . LYS A 1 117 ? -6.314 -12.057 -4.344 1.00 86.00 117 LYS A CA 1
ATOM 981 C C . LYS A 1 117 ? -7.370 -11.989 -5.451 1.00 86.00 117 LYS A C 1
ATOM 983 O O . LYS A 1 117 ? -7.030 -12.136 -6.621 1.00 86.00 117 LYS A O 1
ATOM 988 N N . LEU A 1 118 ? -8.645 -11.797 -5.117 1.00 90.56 118 LEU A N 1
ATOM 989 C CA . LEU A 1 118 ? -9.703 -11.750 -6.121 1.00 90.56 118 LEU A CA 1
ATOM 990 C C . LEU A 1 118 ? -9.575 -10.482 -6.978 1.00 90.56 118 LEU A C 1
ATOM 992 O O . LEU A 1 118 ? -9.449 -9.377 -6.456 1.00 90.56 118 LEU A O 1
ATOM 996 N N . VAL A 1 119 ? -9.695 -10.622 -8.300 1.00 88.56 119 VAL A N 1
ATOM 997 C CA . VAL A 1 119 ? -9.570 -9.499 -9.254 1.00 88.56 119 VAL A CA 1
ATOM 998 C C . VAL A 1 119 ? -10.548 -8.361 -8.939 1.00 88.56 119 VAL A C 1
ATOM 1000 O O . VAL A 1 119 ? -10.176 -7.198 -9.006 1.00 88.56 119 VAL A O 1
ATOM 1003 N N . ARG A 1 120 ? -11.766 -8.678 -8.476 1.00 91.56 120 ARG A N 1
ATOM 1004 C CA . ARG A 1 120 ? -12.779 -7.684 -8.057 1.00 91.56 120 ARG A CA 1
ATOM 1005 C C . ARG A 1 120 ? -12.339 -6.753 -6.916 1.00 91.56 120 ARG A C 1
ATOM 1007 O O . ARG A 1 120 ? -12.998 -5.755 -6.665 1.00 91.56 120 ARG A O 1
ATOM 1014 N N . ASN A 1 121 ? -11.278 -7.126 -6.204 1.00 91.44 121 ASN A N 1
ATOM 1015 C CA . ASN A 1 121 ? -10.727 -6.416 -5.054 1.00 91.44 121 ASN A CA 1
ATOM 1016 C C . ASN A 1 121 ? -9.401 -5.706 -5.380 1.00 91.44 121 ASN A C 1
ATOM 1018 O O . ASN A 1 121 ? -8.706 -5.262 -4.462 1.00 91.44 121 ASN A O 1
ATOM 1022 N N . HIS A 1 122 ? -9.062 -5.620 -6.669 1.00 90.19 122 HIS A N 1
ATOM 1023 C CA . HIS A 1 122 ? -7.971 -4.820 -7.207 1.00 90.19 122 HIS A CA 1
ATOM 1024 C C . HIS A 1 122 ? -8.570 -3.689 -8.041 1.00 90.19 122 HIS A C 1
ATOM 1026 O O . HIS A 1 122 ? -9.295 -3.925 -9.008 1.00 90.19 122 HIS A O 1
ATOM 1032 N N . PHE A 1 123 ? -8.275 -2.456 -7.657 1.00 93.88 123 PHE A N 1
ATOM 1033 C CA . PHE A 1 123 ? -8.782 -1.258 -8.311 1.00 93.88 123 PHE A CA 1
ATOM 1034 C C . PHE A 1 123 ? -7.669 -0.629 -9.138 1.00 93.88 123 PHE A C 1
ATOM 1036 O O . PHE A 1 123 ? -6.558 -0.459 -8.649 1.00 93.88 123 PHE A O 1
ATOM 1043 N N . VAL A 1 124 ? -7.945 -0.271 -10.388 1.00 94.50 124 VAL A N 1
ATOM 1044 C CA . VAL A 1 124 ? -6.969 0.435 -11.227 1.00 94.50 124 VAL A CA 1
ATOM 1045 C C . VAL A 1 124 ? -6.950 1.903 -10.811 1.00 94.50 124 VAL A C 1
ATOM 1047 O O . VAL A 1 124 ? -7.976 2.575 -10.901 1.00 94.50 124 VAL A O 1
ATOM 1050 N N . LEU A 1 125 ? -5.796 2.398 -10.362 1.00 94.56 125 LEU A N 1
ATOM 1051 C CA . LEU A 1 125 ? -5.596 3.827 -10.112 1.00 94.56 125 LEU A CA 1
ATOM 1052 C C . LEU A 1 125 ? -5.302 4.566 -11.419 1.00 94.56 125 LEU A C 1
ATOM 1054 O O . LEU A 1 125 ? -5.796 5.670 -11.633 1.00 94.56 125 LEU A O 1
ATOM 1058 N N . GLY A 1 126 ? -4.520 3.949 -12.304 1.00 94.75 126 GLY A N 1
ATOM 1059 C CA . GLY A 1 126 ? -4.262 4.475 -13.637 1.00 94.75 126 GLY A CA 1
ATOM 1060 C C . GLY A 1 126 ? -3.039 3.853 -14.293 1.00 94.75 126 GLY A C 1
ATOM 1061 O O . GLY A 1 126 ? -2.445 2.908 -13.772 1.00 94.75 126 GLY A O 1
ATOM 1062 N N . PHE A 1 127 ? -2.679 4.412 -15.446 1.00 93.94 127 PHE A N 1
ATOM 1063 C CA . PHE A 1 127 ? -1.549 3.965 -16.248 1.00 93.94 127 PHE A CA 1
ATOM 1064 C C . PHE A 1 127 ? -0.547 5.101 -16.459 1.00 93.94 127 PHE A C 1
ATOM 1066 O O . PHE A 1 127 ? -0.938 6.233 -16.752 1.00 93.94 127 PHE A O 1
ATOM 1073 N N . VAL A 1 128 ? 0.739 4.784 -16.344 1.00 92.12 128 VAL A N 1
ATOM 1074 C CA . VAL A 1 128 ? 1.862 5.672 -16.642 1.00 92.12 128 VAL A CA 1
ATOM 1075 C C . VAL A 1 128 ? 2.318 5.376 -18.075 1.00 92.12 128 VAL A C 1
ATOM 1077 O O . VAL A 1 128 ? 2.816 4.274 -18.325 1.00 92.12 128 VAL A O 1
ATOM 1080 N N . PRO A 1 129 ? 2.124 6.305 -19.034 1.00 90.06 129 PRO A N 1
ATOM 1081 C CA . PRO A 1 129 ? 2.537 6.111 -20.421 1.00 90.06 129 PRO A CA 1
ATOM 1082 C C . PRO A 1 129 ? 4.052 5.945 -20.531 1.00 90.06 129 PRO A C 1
ATOM 1084 O O . PRO A 1 129 ? 4.805 6.392 -19.667 1.00 90.06 129 PRO A O 1
ATOM 1087 N N . PHE A 1 130 ? 4.509 5.355 -21.634 1.00 85.25 130 PHE A N 1
ATOM 1088 C CA . PHE A 1 130 ? 5.936 5.275 -21.923 1.00 85.25 130 PHE A CA 1
ATOM 1089 C C . PHE A 1 130 ? 6.586 6.669 -21.913 1.00 85.25 130 PHE A C 1
ATOM 1091 O O . PHE A 1 130 ? 6.066 7.610 -22.514 1.00 85.25 130 PHE A O 1
ATOM 1098 N N . GLY A 1 131 ? 7.722 6.791 -21.222 1.00 83.50 131 GLY A N 1
ATOM 1099 C CA . GLY A 1 131 ? 8.410 8.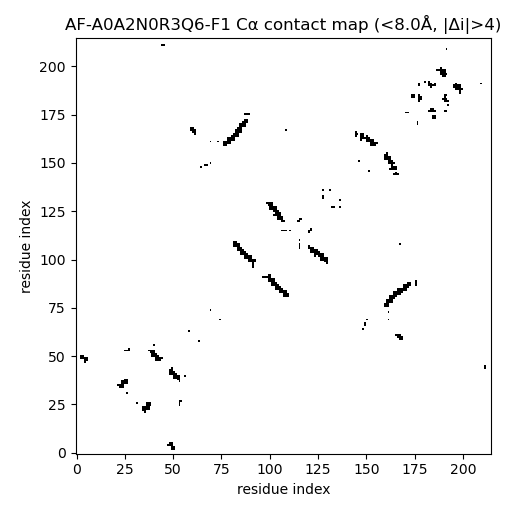069 -21.005 1.00 83.50 131 GLY A CA 1
ATOM 1100 C C . GLY A 1 131 ? 7.747 8.979 -19.961 1.00 83.50 131 GLY A C 1
ATOM 1101 O O . GLY A 1 131 ? 8.264 10.061 -19.692 1.00 83.50 131 GLY A O 1
ATOM 1102 N N . GLY A 1 132 ? 6.628 8.559 -19.366 1.00 86.25 132 GLY A N 1
ATOM 1103 C CA . GLY A 1 132 ? 5.982 9.243 -18.252 1.00 86.25 132 GLY A CA 1
ATOM 1104 C C . GLY A 1 132 ? 6.740 9.059 -16.937 1.00 86.25 132 GLY A C 1
ATOM 1105 O O . GLY A 1 132 ? 7.386 8.039 -16.706 1.00 86.25 132 GLY A O 1
ATOM 1106 N N . CYS A 1 133 ? 6.641 10.055 -16.057 1.00 88.19 133 CYS A N 1
ATOM 1107 C CA . CYS A 1 133 ? 7.234 10.030 -14.723 1.00 88.19 133 CYS A CA 1
ATOM 1108 C C . CYS A 1 133 ? 6.228 9.475 -13.703 1.00 88.19 133 CYS A C 1
ATOM 1110 O O . CYS A 1 133 ? 5.136 10.026 -13.527 1.00 88.19 133 CYS A O 1
ATOM 1112 N N . PHE A 1 134 ? 6.597 8.386 -13.020 1.00 87.38 134 PHE A N 1
ATOM 1113 C CA . PHE A 1 134 ? 5.766 7.774 -11.979 1.00 87.38 134 PHE A CA 1
ATOM 1114 C C . PHE A 1 134 ? 5.527 8.737 -10.807 1.00 87.38 134 PHE A C 1
ATOM 1116 O O . PHE A 1 134 ? 4.415 8.813 -10.282 1.00 87.38 134 PHE A O 1
ATOM 1123 N N . GLU A 1 135 ? 6.540 9.511 -10.417 1.00 88.06 135 GLU A N 1
ATOM 1124 C CA . GLU A 1 135 ? 6.451 10.476 -9.321 1.00 88.06 135 GLU A CA 1
ATOM 1125 C C . GLU A 1 135 ? 5.402 11.556 -9.595 1.00 88.06 135 GLU A C 1
ATOM 1127 O O . GLU A 1 135 ? 4.628 11.904 -8.699 1.00 88.06 135 GLU A O 1
ATOM 1132 N N . ASP A 1 136 ? 5.341 12.061 -10.827 1.00 91.62 136 ASP A N 1
ATOM 1133 C CA . ASP A 1 136 ? 4.335 13.043 -11.234 1.00 91.62 136 ASP A CA 1
ATOM 1134 C C . ASP A 1 136 ? 2.933 12.428 -11.256 1.00 91.62 136 ASP A C 1
ATOM 1136 O O . ASP A 1 136 ? 1.980 13.052 -10.778 1.00 91.62 136 ASP A O 1
ATOM 1140 N N . PHE A 1 137 ? 2.815 11.182 -11.728 1.00 92.88 137 PHE A N 1
ATOM 1141 C CA . PHE A 1 137 ? 1.560 10.430 -11.725 1.00 92.88 137 PHE A CA 1
ATOM 1142 C C . PHE A 1 137 ? 1.018 10.199 -10.304 1.00 92.88 137 PHE A C 1
ATOM 1144 O O . PHE A 1 137 ? -0.168 10.416 -10.047 1.00 92.88 137 PHE A O 1
ATOM 1151 N N . ILE A 1 138 ? 1.868 9.775 -9.361 1.00 91.19 138 ILE A N 1
ATOM 1152 C CA . ILE A 1 138 ? 1.431 9.358 -8.019 1.00 91.19 138 ILE A CA 1
ATOM 1153 C C . ILE A 1 138 ? 1.271 10.533 -7.042 1.00 91.19 138 ILE A C 1
ATOM 1155 O O . ILE A 1 138 ? 0.556 10.433 -6.040 1.00 91.19 138 ILE A O 1
ATOM 1159 N N . ARG A 1 139 ? 1.904 11.678 -7.319 1.00 92.50 139 ARG A N 1
ATOM 1160 C CA . ARG A 1 139 ? 1.844 12.892 -6.486 1.00 92.50 139 ARG A CA 1
ATOM 1161 C C . ARG A 1 139 ? 0.422 13.329 -6.087 1.00 92.50 139 ARG A C 1
ATOM 1163 O O . ARG A 1 139 ? 0.234 13.601 -4.895 1.00 92.50 139 ARG A O 1
ATOM 1170 N N . PRO A 1 140 ? -0.574 13.433 -6.991 1.00 93.44 140 PRO A N 1
ATOM 1171 C CA . PRO A 1 140 ? -1.941 13.785 -6.601 1.00 93.44 140 PRO A CA 1
ATOM 1172 C C . PRO A 1 140 ? -2.552 12.755 -5.644 1.00 93.44 140 PRO A C 1
ATOM 1174 O O . PRO A 1 140 ? -3.112 13.143 -4.620 1.00 93.44 140 PRO A O 1
ATOM 1177 N N . PHE A 1 141 ? -2.349 11.460 -5.901 1.00 91.94 141 PHE A N 1
ATOM 1178 C CA . PHE A 1 141 ? -2.831 10.391 -5.026 1.00 91.94 141 PHE A CA 1
ATOM 1179 C C . PHE A 1 141 ? -2.238 10.500 -3.614 1.00 91.94 141 PHE A C 1
ATOM 1181 O O . PHE A 1 141 ? -2.972 10.485 -2.627 1.00 91.94 141 PHE A O 1
ATOM 1188 N N . ILE A 1 142 ? -0.921 10.707 -3.491 1.00 90.19 142 ILE A N 1
ATOM 1189 C CA . ILE A 1 142 ? -0.262 10.897 -2.186 1.00 90.19 142 ILE A CA 1
ATOM 1190 C C . ILE A 1 142 ? -0.827 12.121 -1.450 1.00 90.19 142 ILE A C 1
ATOM 1192 O O . ILE A 1 142 ? -0.980 12.100 -0.226 1.00 90.19 142 ILE A O 1
ATOM 1196 N N . LYS A 1 143 ? -1.144 13.203 -2.171 1.00 90.56 143 LYS A N 1
ATOM 1197 C CA . LYS A 1 143 ? -1.749 14.402 -1.575 1.00 90.56 143 LYS A CA 1
ATOM 1198 C C . LYS A 1 143 ? -3.123 14.097 -0.974 1.00 90.56 143 LYS A C 1
ATOM 1200 O O . LYS A 1 143 ? -3.417 14.595 0.114 1.00 90.56 143 LYS A O 1
ATOM 1205 N N . ASP A 1 144 ? -3.930 13.279 -1.641 1.00 91.31 144 ASP A N 1
ATOM 1206 C CA . ASP A 1 144 ? -5.231 12.856 -1.120 1.00 91.31 144 ASP A CA 1
ATOM 1207 C C . ASP A 1 144 ? -5.101 11.848 0.027 1.00 91.31 144 ASP A C 1
ATOM 1209 O O . ASP A 1 144 ? -5.793 11.997 1.037 1.00 91.31 144 ASP A O 1
ATOM 1213 N N . MET A 1 145 ? -4.137 10.926 -0.030 1.00 89.00 145 MET A N 1
ATOM 1214 C CA . MET A 1 145 ? -3.818 10.039 1.097 1.00 89.00 145 MET A CA 1
ATOM 1215 C C . MET A 1 145 ? -3.454 10.823 2.360 1.00 89.00 145 MET A C 1
ATOM 1217 O O . MET A 1 145 ? -4.024 10.575 3.418 1.00 89.00 145 MET A O 1
ATOM 1221 N N . LYS A 1 146 ? -2.629 11.871 2.245 1.00 87.44 146 LYS A N 1
ATOM 1222 C CA . LYS A 1 146 ? -2.297 12.764 3.374 1.00 87.44 146 LYS A CA 1
ATOM 1223 C C . LYS A 1 146 ? -3.504 13.489 3.974 1.00 87.44 146 LYS A C 1
ATOM 1225 O O . LYS A 1 146 ? -3.444 13.959 5.113 1.00 87.44 146 LYS A O 1
ATOM 1230 N N . ARG A 1 147 ? -4.589 13.657 3.211 1.00 87.69 147 ARG A N 1
ATOM 1231 C CA . ARG A 1 147 ? -5.855 14.207 3.721 1.00 87.69 147 ARG A CA 1
ATOM 1232 C C . ARG A 1 147 ? -6.655 13.122 4.434 1.00 87.69 147 ARG A C 1
ATOM 1234 O O . ARG A 1 147 ? -7.150 13.380 5.526 1.00 87.69 147 ARG A O 1
ATOM 1241 N N . LEU A 1 148 ? -6.733 11.924 3.855 1.00 87.62 148 LEU A N 1
ATOM 1242 C CA . LEU A 1 148 ? -7.410 10.770 4.453 1.00 87.62 148 LEU A CA 1
ATOM 1243 C C . LEU A 1 148 ? -6.757 10.307 5.763 1.00 87.62 148 LEU A C 1
ATOM 1245 O O . LEU A 1 148 ? -7.467 9.886 6.677 1.00 87.62 148 LEU A O 1
ATOM 1249 N N . GLU A 1 149 ? -5.440 10.459 5.898 1.00 87.12 149 GLU A N 1
ATOM 1250 C CA . GLU A 1 149 ? -4.690 10.143 7.123 1.00 87.12 149 GLU A CA 1
ATOM 1251 C C . GLU A 1 149 ? -5.132 11.001 8.318 1.00 87.12 149 GLU A C 1
ATOM 1253 O O . GLU A 1 149 ? -5.088 10.548 9.460 1.00 87.12 149 GLU A O 1
ATOM 1258 N N . LYS A 1 150 ? -5.614 12.227 8.066 1.00 85.12 150 LYS A N 1
ATOM 1259 C CA . LYS A 1 150 ? -6.149 13.136 9.099 1.00 85.12 150 LYS A CA 1
ATOM 1260 C C . 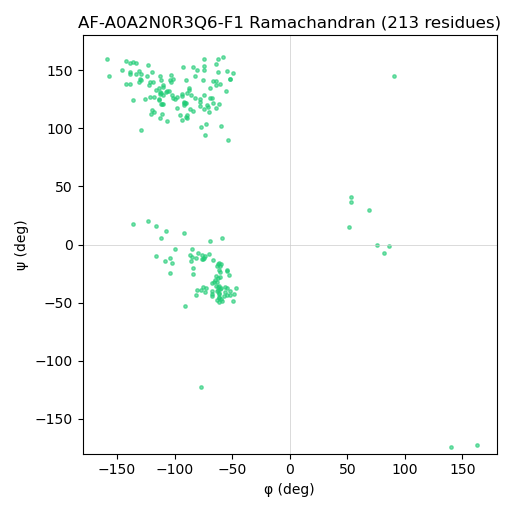LYS A 1 150 ? -7.598 12.827 9.479 1.00 85.12 150 LYS A C 1
ATOM 1262 O O . LYS A 1 150 ? -8.104 13.351 10.471 1.00 85.12 150 LYS A O 1
ATOM 1267 N N . GLY A 1 151 ? -8.257 11.979 8.700 1.00 87.62 151 GLY A N 1
ATOM 1268 C CA . GLY A 1 151 ? -9.663 11.662 8.840 1.00 87.62 151 GLY A CA 1
ATOM 1269 C C . GLY A 1 151 ? -10.577 12.577 8.026 1.00 87.62 151 GLY A C 1
ATOM 1270 O O . GLY A 1 151 ? -10.325 13.773 7.863 1.00 87.62 151 GLY A O 1
ATOM 1271 N N . THR A 1 152 ? -11.663 12.008 7.514 1.00 89.12 152 THR A N 1
ATOM 1272 C CA . THR A 1 152 ? -12.702 12.742 6.793 1.00 89.12 152 THR A CA 1
ATOM 1273 C C . THR A 1 152 ? -14.079 12.141 7.057 1.00 89.12 152 THR A C 1
ATOM 1275 O O . THR A 1 152 ? -14.210 10.945 7.325 1.00 89.12 152 THR A O 1
ATOM 1278 N N . LEU A 1 153 ? -15.113 12.978 7.003 1.00 91.06 153 LEU A N 1
ATOM 1279 C CA . LEU A 1 153 ? -16.497 12.541 7.124 1.00 91.06 153 LEU A CA 1
ATOM 1280 C C . LEU A 1 153 ? -16.945 11.937 5.789 1.00 91.06 153 LEU A C 1
ATOM 1282 O O . LEU A 1 153 ? -16.855 12.602 4.758 1.00 91.06 153 LEU A O 1
ATOM 1286 N N . MET A 1 154 ? -17.441 10.702 5.807 1.00 92.38 154 MET A N 1
ATOM 1287 C CA . MET A 1 154 ? -18.033 10.064 4.630 1.00 92.38 154 MET A CA 1
ATOM 1288 C C . MET A 1 154 ? -19.384 9.452 4.974 1.00 92.38 154 MET A C 1
ATOM 1290 O O . MET A 1 154 ? -19.532 8.810 6.015 1.00 92.38 154 MET A O 1
ATOM 1294 N N . ASN A 1 155 ? -20.344 9.596 4.064 1.00 93.44 155 ASN A N 1
ATOM 1295 C CA . ASN A 1 155 ? -21.608 8.882 4.142 1.00 93.44 155 ASN A CA 1
ATOM 1296 C C . ASN A 1 155 ? -21.459 7.512 3.471 1.00 93.44 155 ASN A C 1
ATOM 1298 O O . ASN A 1 155 ? -21.198 7.422 2.269 1.00 93.44 155 ASN A O 1
ATOM 1302 N N . ILE A 1 156 ? -21.606 6.445 4.251 1.00 91.50 156 ILE A N 1
ATOM 1303 C CA . ILE A 1 156 ? -21.566 5.069 3.757 1.00 91.50 156 ILE A CA 1
ATOM 1304 C C . ILE A 1 156 ? -22.960 4.488 3.929 1.00 91.50 156 ILE A C 1
ATOM 1306 O O . ILE A 1 156 ? -23.388 4.217 5.047 1.00 91.50 156 ILE A O 1
ATOM 1310 N N . GLN A 1 157 ? -23.663 4.296 2.810 1.00 93.06 157 GLN A N 1
ATOM 1311 C CA . GLN A 1 157 ? -25.004 3.699 2.787 1.00 93.06 157 GLN A CA 1
ATOM 1312 C C . GLN A 1 157 ? -25.995 4.406 3.737 1.00 93.06 157 GLN A C 1
ATOM 1314 O O . GLN A 1 157 ? -26.767 3.756 4.436 1.00 93.06 157 GLN A O 1
ATOM 1319 N N . GLY A 1 158 ? -25.959 5.741 3.789 1.00 92.38 158 GLY A N 1
ATOM 1320 C CA . GLY A 1 158 ? -26.833 6.541 4.652 1.00 92.38 158 GLY A CA 1
ATOM 1321 C C . GLY A 1 158 ? -26.314 6.749 6.076 1.00 92.38 158 GLY A C 1
ATOM 1322 O O . GLY A 1 158 ? -26.955 7.465 6.840 1.00 92.38 158 GLY A O 1
ATOM 1323 N N . ILE A 1 159 ? -25.158 6.182 6.438 1.00 92.12 159 ILE A N 1
ATOM 1324 C CA . ILE A 1 159 ? -24.558 6.329 7.768 1.00 92.12 159 ILE A CA 1
ATOM 1325 C C . I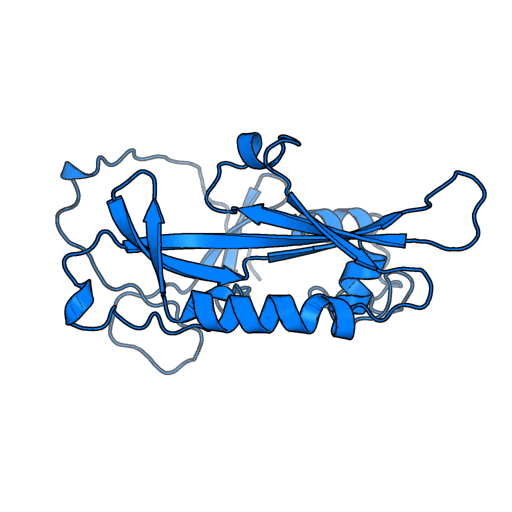LE A 1 159 ? -23.300 7.188 7.682 1.00 92.12 159 ILE A C 1
ATOM 1327 O O . ILE A 1 159 ? -22.323 6.824 7.023 1.00 92.12 159 ILE A O 1
ATOM 1331 N N . ASP A 1 160 ? -23.297 8.294 8.417 1.00 92.94 160 ASP A N 1
ATOM 1332 C CA . ASP A 1 160 ? -22.126 9.150 8.547 1.00 92.94 160 ASP A CA 1
ATOM 1333 C C . ASP A 1 160 ? -21.051 8.476 9.406 1.00 92.94 160 ASP A C 1
ATOM 1335 O O . ASP A 1 160 ? -21.253 8.135 10.576 1.00 92.94 160 ASP A O 1
ATOM 1339 N N . CYS A 1 161 ? -19.887 8.269 8.800 1.00 90.69 161 CYS A N 1
ATOM 1340 C CA . CYS A 1 161 ? -18.736 7.623 9.411 1.00 90.69 161 CYS A CA 1
ATOM 1341 C 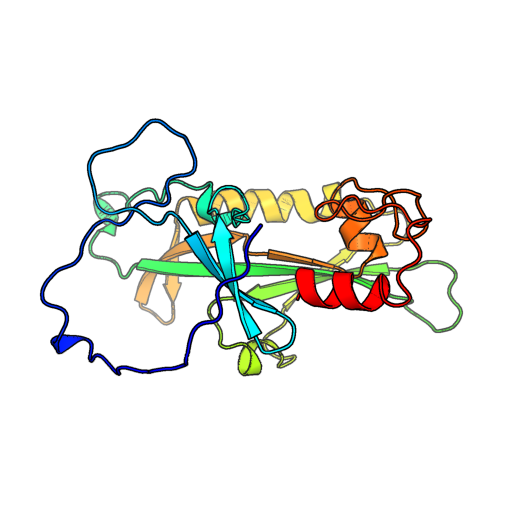C . CYS A 1 161 ? -17.517 8.542 9.328 1.00 90.69 161 CYS A C 1
ATOM 1343 O O . CYS A 1 161 ? -17.299 9.243 8.339 1.00 90.69 161 CYS A O 1
ATOM 1345 N N . TRP A 1 162 ? -16.682 8.498 10.362 1.00 91.56 162 TRP A N 1
ATOM 1346 C CA . TRP A 1 162 ? -15.379 9.148 10.345 1.00 91.56 162 TRP A CA 1
ATOM 1347 C C . TRP A 1 162 ? -14.344 8.171 9.786 1.00 91.56 162 TRP A C 1
ATOM 1349 O O . TRP A 1 162 ? -14.006 7.173 10.426 1.00 91.56 162 TRP A O 1
ATOM 1359 N N . ILE A 1 163 ? -13.861 8.425 8.575 1.00 89.69 163 ILE A N 1
ATOM 1360 C CA . ILE A 1 163 ? -12.943 7.532 7.867 1.00 89.69 163 ILE A CA 1
ATOM 1361 C C . ILE A 1 163 ? -11.528 8.048 8.012 1.00 89.69 163 ILE A C 1
ATOM 1363 O O . ILE A 1 163 ? -11.251 9.182 7.639 1.00 89.69 163 ILE A O 1
ATOM 1367 N N . ILE A 1 164 ? -10.635 7.198 8.501 1.00 89.12 164 ILE A N 1
ATOM 1368 C CA . ILE A 1 164 ? -9.192 7.429 8.499 1.00 89.12 164 ILE A CA 1
ATOM 1369 C C . ILE A 1 164 ? -8.588 6.387 7.567 1.00 89.12 164 ILE A C 1
ATOM 1371 O O . ILE A 1 164 ? -8.820 5.194 7.766 1.00 89.12 164 ILE A O 1
ATOM 1375 N N . ALA A 1 165 ? -7.820 6.811 6.567 1.00 88.44 165 ALA A N 1
ATOM 1376 C CA . ALA A 1 165 ? -7.107 5.882 5.698 1.00 88.44 165 ALA A CA 1
ATOM 1377 C C . ALA A 1 165 ? -5.636 6.255 5.574 1.00 88.44 165 ALA A C 1
ATOM 1379 O O . ALA A 1 165 ? -5.313 7.435 5.507 1.00 88.44 165 ALA A O 1
ATOM 1380 N N . SER A 1 166 ? -4.760 5.257 5.534 1.00 86.50 166 SER A N 1
ATOM 1381 C CA . SER A 1 166 ? -3.323 5.462 5.355 1.00 86.50 166 SER A CA 1
ATOM 1382 C C . SER A 1 166 ? -2.754 4.514 4.313 1.00 86.50 166 SER A C 1
ATOM 1384 O O . SER A 1 166 ? -3.327 3.456 4.021 1.00 86.50 166 SER A O 1
ATOM 1386 N N . LEU A 1 167 ? -1.628 4.929 3.729 1.00 86.38 167 LEU A N 1
ATOM 1387 C CA . LEU A 1 167 ? -0.890 4.080 2.811 1.00 86.38 167 LEU A CA 1
ATOM 1388 C C . LEU A 1 167 ? -0.301 2.903 3.589 1.00 86.38 167 LEU A C 1
ATOM 1390 O O . LEU A 1 167 ? 0.376 3.068 4.609 1.00 86.38 167 LEU A O 1
ATOM 1394 N N . GLY A 1 168 ? -0.632 1.738 3.062 1.00 82.25 168 GLY A N 1
ATOM 1395 C CA . GLY A 1 168 ? -0.231 0.411 3.439 1.00 82.25 168 GLY A CA 1
ATOM 1396 C C . GLY A 1 168 ? 1.183 0.097 2.971 1.00 82.25 168 GLY A C 1
ATOM 1397 O O . GLY A 1 168 ? 2.161 0.798 3.259 1.00 82.25 168 GLY A O 1
ATOM 1398 N N . CYS A 1 169 ? 1.257 -0.962 2.188 1.00 82.75 169 CYS A N 1
ATOM 1399 C CA . CYS A 1 169 ? 2.439 -1.356 1.462 1.00 82.75 169 CYS A CA 1
ATOM 1400 C C . CYS A 1 169 ? 2.425 -0.761 0.047 1.00 82.75 169 CYS A C 1
ATOM 1402 O O . CYS A 1 169 ? 1.370 -0.523 -0.544 1.00 82.75 169 CYS A O 1
ATOM 1404 N N . VAL A 1 170 ? 3.616 -0.558 -0.509 1.00 85.06 170 VAL A N 1
ATOM 1405 C CA . VAL A 1 170 ? 3.799 -0.403 -1.952 1.00 85.06 170 VAL A CA 1
ATOM 1406 C C . VAL A 1 170 ? 4.535 -1.644 -2.424 1.00 85.06 170 VAL A C 1
ATOM 1408 O O . VAL A 1 170 ? 5.686 -1.866 -2.045 1.00 85.06 170 VAL A O 1
ATOM 1411 N N . THR A 1 171 ? 3.854 -2.465 -3.208 1.00 85.94 171 THR A N 1
ATOM 1412 C CA . THR A 1 171 ? 4.402 -3.670 -3.814 1.00 85.94 171 THR A CA 1
ATOM 1413 C C . THR A 1 171 ? 4.708 -3.408 -5.280 1.00 85.94 171 THR A C 1
ATOM 1415 O O . THR A 1 171 ? 4.037 -2.632 -5.958 1.00 85.94 171 THR A O 1
ATOM 1418 N N . ALA A 1 172 ? 5.764 -4.035 -5.772 1.00 87.00 172 ALA A N 1
ATOM 1419 C CA . ALA A 1 172 ? 6.150 -3.977 -7.167 1.00 87.00 172 ALA A CA 1
ATOM 1420 C C . ALA A 1 172 ? 7.035 -5.181 -7.478 1.00 87.00 172 ALA A C 1
ATOM 1422 O O . ALA A 1 172 ? 7.636 -5.771 -6.571 1.00 87.00 172 ALA A O 1
ATOM 1423 N N . ASP A 1 173 ? 7.140 -5.516 -8.756 1.00 82.06 173 ASP A N 1
ATOM 1424 C CA . ASP A 1 173 ? 8.082 -6.529 -9.210 1.00 82.06 173 ASP A CA 1
ATOM 1425 C C . ASP A 1 173 ? 9.525 -6.083 -8.949 1.00 82.06 173 ASP A C 1
ATOM 1427 O O . ASP A 1 173 ? 9.827 -4.900 -8.807 1.00 82.06 173 ASP A O 1
ATOM 1431 N N . LEU A 1 174 ? 10.446 -7.041 -8.831 1.00 78.75 174 LEU A N 1
ATOM 1432 C CA . LEU A 1 174 ? 11.783 -6.798 -8.279 1.00 78.75 174 LEU A CA 1
ATOM 1433 C C . LEU A 1 174 ? 12.555 -5.623 -8.930 1.00 78.75 174 LEU A C 1
ATOM 1435 O O . LEU A 1 174 ? 13.174 -4.856 -8.189 1.00 78.75 174 LEU A O 1
ATOM 1439 N N . PRO A 1 175 ? 12.570 -5.442 -10.268 1.00 80.06 175 PRO A N 1
ATOM 1440 C CA . PRO A 1 175 ? 13.210 -4.276 -10.877 1.00 80.06 175 PRO A CA 1
ATOM 1441 C C . PRO A 1 175 ? 12.569 -2.953 -10.433 1.00 80.06 175 PRO A C 1
ATOM 1443 O O . PRO A 1 175 ? 13.283 -2.061 -9.980 1.00 80.06 175 PRO A O 1
ATOM 1446 N N . GLN A 1 176 ? 11.243 -2.859 -10.502 1.00 79.69 176 GLN A N 1
ATOM 1447 C CA . GLN A 1 176 ? 10.466 -1.669 -10.162 1.00 79.69 176 GLN A CA 1
ATOM 1448 C C . GLN A 1 176 ? 10.529 -1.370 -8.665 1.00 79.69 176 GLN A C 1
ATOM 1450 O O . GLN A 1 176 ? 10.733 -0.229 -8.269 1.00 79.69 176 GLN A O 1
ATOM 1455 N N . GLY A 1 177 ? 10.425 -2.395 -7.820 1.00 82.50 177 GLY A N 1
ATOM 1456 C CA . GLY A 1 177 ? 10.568 -2.272 -6.373 1.00 82.50 177 GLY A CA 1
ATOM 1457 C C . GLY A 1 177 ? 11.944 -1.741 -5.978 1.00 82.50 177 GLY A C 1
ATOM 1458 O O . GLY A 1 177 ? 12.046 -0.907 -5.079 1.00 82.50 177 GLY A O 1
ATOM 1459 N N . ASN A 1 178 ? 13.002 -2.156 -6.680 1.00 81.38 178 ASN A N 1
ATOM 1460 C CA . ASN A 1 178 ? 14.339 -1.609 -6.469 1.00 81.38 178 ASN A CA 1
ATOM 1461 C C . ASN A 1 178 ? 14.430 -0.140 -6.904 1.00 81.38 178 ASN A C 1
ATOM 1463 O O . ASN A 1 178 ? 14.961 0.670 -6.141 1.00 81.38 178 ASN A O 1
ATOM 1467 N N . ASP A 1 179 ? 13.877 0.205 -8.069 1.00 82.06 179 ASP A N 1
ATOM 1468 C CA . ASP A 1 179 ? 13.857 1.580 -8.576 1.00 82.06 179 ASP A CA 1
ATOM 1469 C C . ASP A 1 179 ? 13.075 2.504 -7.602 1.00 82.06 179 ASP A C 1
ATOM 1471 O O . ASP A 1 179 ? 13.605 3.528 -7.168 1.00 82.06 179 ASP A O 1
ATOM 1475 N N . LEU A 1 180 ? 11.899 2.076 -7.118 1.00 81.12 180 LEU A N 1
ATOM 1476 C CA . LEU A 1 180 ? 11.098 2.770 -6.092 1.00 81.12 180 LEU A CA 1
ATOM 1477 C C . LEU A 1 180 ? 11.823 2.901 -4.743 1.00 81.12 180 LEU A C 1
ATOM 1479 O O . LEU A 1 180 ? 11.681 3.902 -4.039 1.00 81.12 180 LEU A O 1
ATOM 1483 N N . ALA A 1 181 ? 12.596 1.886 -4.351 1.00 78.81 181 ALA A N 1
ATOM 1484 C CA . ALA A 1 181 ? 13.347 1.892 -3.099 1.00 78.81 181 ALA A CA 1
ATOM 1485 C C . ALA A 1 181 ? 14.658 2.694 -3.177 1.00 78.81 181 ALA A C 1
ATOM 1487 O O . ALA A 1 181 ? 15.314 2.854 -2.140 1.00 78.81 181 ALA A O 1
ATOM 1488 N N . GLY A 1 182 ? 15.054 3.162 -4.368 1.00 78.44 182 GLY A N 1
ATOM 1489 C CA . GLY A 1 182 ? 16.341 3.816 -4.616 1.00 78.44 182 GLY A CA 1
ATOM 1490 C C . GLY A 1 182 ? 17.533 2.861 -4.497 1.00 78.44 182 GLY A C 1
ATOM 1491 O O . GLY A 1 182 ? 18.620 3.260 -4.075 1.00 78.44 182 GLY A O 1
ATOM 1492 N N . VAL A 1 183 ? 17.330 1.578 -4.803 1.00 77.50 183 VAL A N 1
ATOM 1493 C CA . VAL A 1 183 ? 18.317 0.503 -4.638 1.00 77.50 183 VAL A CA 1
ATOM 1494 C C . VAL A 1 183 ? 18.729 -0.001 -6.014 1.00 77.50 183 VAL A C 1
ATOM 1496 O O . VAL A 1 183 ? 17.929 -0.068 -6.940 1.00 77.50 183 VAL A O 1
ATOM 1499 N N . LYS A 1 184 ? 19.995 -0.396 -6.171 1.00 78.56 184 LYS A N 1
ATOM 1500 C CA . LYS A 1 184 ? 20.456 -0.977 -7.436 1.00 78.56 184 LYS A CA 1
ATOM 1501 C C . LYS A 1 184 ? 19.698 -2.271 -7.741 1.00 78.56 184 LYS A C 1
ATOM 1503 O O . LYS A 1 184 ? 19.338 -3.021 -6.838 1.00 78.56 184 LYS A O 1
ATOM 1508 N N . ARG A 1 185 ? 19.494 -2.569 -9.023 1.00 79.44 185 ARG A N 1
ATOM 1509 C CA . ARG A 1 185 ? 18.825 -3.798 -9.479 1.00 79.44 185 ARG A CA 1
ATOM 1510 C C . ARG A 1 185 ? 19.541 -5.060 -8.984 1.00 79.44 185 ARG A C 1
ATOM 1512 O O . ARG A 1 185 ? 20.722 -5.031 -8.647 1.00 79.44 185 ARG A O 1
ATOM 1519 N N . HIS A 1 186 ? 18.831 -6.185 -8.996 1.00 70.00 186 HIS A N 1
ATOM 1520 C CA . HIS A 1 186 ? 19.299 -7.481 -8.488 1.00 70.00 186 HIS A CA 1
ATOM 1521 C C . HIS A 1 186 ? 20.636 -7.979 -9.076 1.00 70.00 186 HIS A C 1
ATOM 1523 O O . HIS A 1 186 ? 21.316 -8.768 -8.432 1.00 70.00 186 HIS A O 1
ATOM 1529 N N . GLY A 1 187 ? 21.035 -7.514 -10.267 1.00 71.56 187 GLY A N 1
ATOM 1530 C CA . GLY A 1 187 ? 22.336 -7.833 -10.870 1.00 71.56 187 GLY A CA 1
ATOM 1531 C C . GLY A 1 187 ? 23.535 -7.084 -10.266 1.00 71.56 187 GLY A C 1
ATOM 1532 O O . GLY A 1 187 ? 24.677 -7.390 -10.600 1.00 71.56 187 GLY A O 1
ATOM 1533 N N . ALA A 1 188 ? 23.309 -6.097 -9.396 1.00 77.88 188 ALA A N 1
ATOM 1534 C CA . ALA A 1 188 ? 24.380 -5.348 -8.750 1.00 77.88 188 ALA A CA 1
ATOM 1535 C C . ALA A 1 188 ? 25.076 -6.159 -7.651 1.00 77.88 188 ALA A C 1
ATOM 1537 O O . ALA A 1 188 ? 24.494 -7.071 -7.070 1.00 77.88 188 ALA A O 1
ATOM 1538 N N . ILE A 1 189 ? 26.300 -5.743 -7.294 1.00 77.56 189 ILE A N 1
ATOM 1539 C CA . ILE A 1 189 ? 27.066 -6.356 -6.199 1.00 77.56 189 ILE A CA 1
ATOM 1540 C C . ILE A 1 189 ? 26.225 -6.424 -4.927 1.00 77.56 189 ILE A C 1
ATOM 1542 O O . ILE A 1 189 ? 26.245 -7.442 -4.265 1.00 77.56 189 ILE A O 1
ATOM 1546 N N . ARG A 1 190 ? 25.443 -5.385 -4.614 1.00 74.12 190 ARG A N 1
ATOM 1547 C CA . ARG A 1 190 ? 24.451 -5.393 -3.530 1.00 74.12 190 ARG A CA 1
ATOM 1548 C C . ARG A 1 190 ? 23.116 -4.899 -4.078 1.00 74.12 190 ARG A C 1
ATOM 1550 O O . ARG A 1 190 ? 22.931 -3.695 -4.242 1.00 74.12 190 ARG A O 1
ATOM 1557 N N . GLY A 1 191 ? 22.225 -5.832 -4.406 1.00 69.62 191 GLY A N 1
ATOM 1558 C CA . GLY A 1 191 ? 20.907 -5.540 -4.988 1.00 69.62 191 GLY A CA 1
ATOM 1559 C C . GLY A 1 191 ? 19.739 -5.566 -3.994 1.00 69.62 191 GLY A C 1
ATOM 1560 O O . GLY A 1 191 ? 18.609 -5.290 -4.381 1.00 69.62 191 GLY A O 1
ATOM 1561 N N . CYS A 1 192 ? 19.985 -5.918 -2.726 1.00 70.75 192 CYS A N 1
ATOM 1562 C CA . CYS A 1 192 ? 18.972 -5.930 -1.668 1.00 70.75 192 CYS A CA 1
ATOM 1563 C C . CYS A 1 192 ? 19.189 -4.775 -0.697 1.00 70.75 192 CYS A C 1
ATOM 1565 O O . CYS A 1 192 ? 20.288 -4.646 -0.157 1.00 70.75 192 CYS A O 1
ATOM 1567 N N . ARG A 1 193 ? 18.134 -4.021 -0.377 1.00 66.56 193 ARG A N 1
ATOM 1568 C CA . ARG A 1 193 ? 18.177 -3.003 0.685 1.00 66.56 193 ARG A CA 1
ATOM 1569 C C . ARG A 1 193 ? 18.336 -3.602 2.080 1.00 66.56 193 ARG A C 1
ATOM 1571 O O . ARG A 1 193 ? 18.945 -2.983 2.943 1.00 66.56 193 ARG A O 1
ATOM 1578 N N . THR A 1 194 ? 17.764 -4.785 2.288 1.00 65.62 194 THR A N 1
ATOM 1579 C CA . THR A 1 194 ? 17.641 -5.403 3.611 1.00 65.62 194 THR A CA 1
ATOM 1580 C C . THR A 1 194 ? 18.835 -6.288 3.931 1.00 65.62 194 THR A C 1
ATOM 1582 O O . THR A 1 194 ? 19.458 -6.120 4.972 1.00 65.62 194 THR A O 1
ATOM 1585 N N . CYS A 1 195 ? 19.177 -7.233 3.047 1.00 67.62 195 CYS A N 1
ATOM 1586 C CA . CYS A 1 195 ? 20.225 -8.207 3.354 1.00 67.62 195 CYS A CA 1
ATOM 1587 C C . CYS A 1 195 ? 21.639 -7.688 3.056 1.00 67.62 195 CYS A C 1
ATOM 1589 O O . CYS A 1 195 ? 22.591 -8.170 3.661 1.00 67.62 195 CYS A O 1
ATOM 1591 N N . LEU A 1 196 ? 21.787 -6.728 2.126 1.00 65.94 196 LEU A N 1
ATOM 1592 C CA . LEU A 1 196 ? 23.069 -6.161 1.668 1.00 65.94 196 LEU A CA 1
ATOM 1593 C C . LEU A 1 196 ? 24.126 -7.204 1.242 1.00 65.94 196 LEU A C 1
ATOM 1595 O O . LEU A 1 196 ? 25.306 -6.868 1.097 1.00 65.94 196 LEU A O 1
ATOM 1599 N N . VAL A 1 197 ? 23.712 -8.457 1.026 1.00 70.00 197 VAL A N 1
ATOM 1600 C CA . VAL A 1 197 ? 24.596 -9.569 0.673 1.00 70.00 197 VAL A CA 1
ATOM 1601 C C . VAL A 1 197 ? 25.179 -9.322 -0.712 1.00 70.00 197 VAL A C 1
ATOM 1603 O O . VAL A 1 197 ? 24.502 -8.805 -1.608 1.00 70.00 197 VAL A O 1
ATOM 1606 N N . THR A 1 198 ? 26.455 -9.668 -0.870 1.00 69.69 198 THR A N 1
ATOM 1607 C CA . THR A 1 198 ? 27.149 -9.522 -2.141 1.00 69.69 198 THR A CA 1
ATOM 1608 C C . THR A 1 198 ? 26.729 -10.603 -3.135 1.00 69.69 198 THR A C 1
ATOM 1610 O O . THR A 1 198 ? 26.586 -11.762 -2.762 1.00 69.69 198 THR A O 1
ATOM 1613 N N . ASN A 1 199 ? 26.589 -10.261 -4.415 1.00 65.50 199 ASN A N 1
ATOM 1614 C CA . ASN A 1 199 ? 26.303 -11.233 -5.481 1.00 65.50 199 ASN A CA 1
ATOM 1615 C C . ASN A 1 199 ? 27.414 -12.295 -5.666 1.00 65.50 199 ASN A C 1
ATOM 1617 O O . ASN A 1 199 ? 27.160 -13.333 -6.265 1.00 65.50 199 ASN A O 1
ATOM 1621 N N . PHE A 1 200 ? 28.618 -12.044 -5.137 1.00 56.38 200 PHE A N 1
ATOM 1622 C CA . PHE A 1 200 ? 29.745 -12.983 -5.094 1.00 56.38 200 PHE A CA 1
ATOM 1623 C C . PHE A 1 200 ? 29.709 -13.948 -3.905 1.00 56.38 200 PHE A C 1
ATOM 1625 O O . PHE A 1 200 ? 30.517 -14.870 -3.849 1.00 56.38 200 PHE A O 1
ATOM 1632 N N . ALA A 1 201 ? 28.823 -13.736 -2.926 1.00 55.03 201 ALA A N 1
ATOM 1633 C CA . ALA A 1 201 ? 28.612 -14.725 -1.881 1.00 55.03 201 ALA A CA 1
ATOM 1634 C C . ALA A 1 201 ? 27.831 -15.887 -2.504 1.00 55.03 201 ALA A C 1
ATOM 1636 O O . ALA A 1 201 ? 26.604 -15.832 -2.610 1.00 55.03 201 ALA A O 1
ATOM 1637 N N . GLU A 1 202 ? 28.561 -16.905 -2.966 1.00 43.12 202 GLU A N 1
ATOM 1638 C CA . GLU A 1 202 ? 28.029 -18.170 -3.465 1.00 43.12 202 GLU A CA 1
ATOM 1639 C C . GLU A 1 202 ? 27.096 -18.798 -2.424 1.00 43.12 202 GLU A C 1
ATOM 1641 O O . GLU A 1 202 ? 27.478 -19.580 -1.560 1.00 43.12 202 GLU A O 1
ATOM 1646 N N . THR A 1 203 ? 25.820 -18.456 -2.513 1.00 41.34 203 THR A N 1
ATOM 1647 C CA . THR A 1 203 ? 24.750 -19.328 -2.063 1.00 41.34 203 THR A CA 1
ATOM 1648 C C . THR A 1 203 ? 23.924 -19.636 -3.304 1.00 41.34 203 THR A C 1
ATOM 1650 O O . THR A 1 203 ? 23.451 -18.700 -3.954 1.00 41.34 203 THR A O 1
ATOM 1653 N N . PRO A 1 204 ? 23.674 -20.918 -3.637 1.00 39.47 204 PRO A N 1
ATOM 1654 C CA . PRO A 1 204 ? 22.812 -21.324 -4.758 1.00 39.47 204 PRO A CA 1
ATOM 1655 C C . PRO A 1 204 ? 21.360 -20.808 -4.666 1.00 39.47 204 PRO A C 1
ATOM 1657 O O . PRO A 1 204 ? 20.500 -21.187 -5.449 1.00 39.47 204 PRO A O 1
ATOM 1660 N N . ASN A 1 205 ? 21.064 -19.968 -3.675 1.00 42.34 205 ASN A N 1
ATOM 1661 C CA . ASN A 1 205 ? 19.745 -19.651 -3.170 1.00 42.34 205 ASN A CA 1
ATOM 1662 C C . ASN A 1 205 ? 19.541 -18.150 -2.925 1.00 42.34 205 ASN A C 1
ATOM 1664 O O . ASN A 1 205 ? 18.584 -17.800 -2.246 1.00 42.34 205 ASN A O 1
ATOM 1668 N N . PHE A 1 206 ? 20.354 -17.240 -3.482 1.00 40.88 206 PHE A N 1
ATOM 1669 C CA . PHE A 1 206 ? 20.081 -15.794 -3.355 1.00 40.88 206 PHE A CA 1
ATOM 1670 C C . PHE A 1 206 ? 18.667 -15.437 -3.844 1.00 40.88 206 PHE A C 1
ATOM 1672 O O . PHE A 1 206 ? 17.974 -14.654 -3.206 1.00 40.88 206 PHE A O 1
ATOM 1679 N N . LYS A 1 207 ? 18.189 -16.099 -4.912 1.00 36.81 207 LYS A N 1
ATOM 1680 C CA . LYS A 1 207 ? 16.781 -16.019 -5.331 1.00 36.81 207 LYS A CA 1
ATOM 1681 C C . LYS A 1 207 ? 15.836 -16.483 -4.211 1.00 36.81 207 LYS A C 1
ATOM 1683 O O . LYS A 1 207 ? 14.914 -15.756 -3.877 1.00 36.81 207 LYS A O 1
ATOM 1688 N N . LYS A 1 208 ? 16.096 -17.635 -3.585 1.00 33.69 208 LYS A N 1
ATOM 1689 C CA . LYS A 1 208 ? 15.267 -18.225 -2.518 1.00 33.69 208 LYS A CA 1
ATOM 1690 C C . LYS A 1 208 ? 15.195 -17.350 -1.254 1.00 33.69 208 LYS A C 1
ATOM 1692 O O . LYS A 1 208 ? 14.104 -17.034 -0.806 1.00 33.69 208 LYS A O 1
ATOM 1697 N N . TYR A 1 209 ? 16.331 -16.861 -0.747 1.00 31.84 209 TYR A N 1
ATOM 1698 C CA . TYR A 1 209 ? 16.372 -15.991 0.440 1.00 31.84 209 TYR A CA 1
ATOM 1699 C C . TYR A 1 209 ? 15.685 -14.635 0.223 1.00 31.84 209 TYR A C 1
ATOM 1701 O O . TYR A 1 209 ? 15.139 -14.066 1.167 1.00 31.84 209 TYR A O 1
ATOM 1709 N N . PHE A 1 210 ? 15.699 -14.109 -1.006 1.00 34.41 210 PHE A N 1
ATOM 1710 C CA . PHE A 1 210 ? 15.020 -12.854 -1.332 1.00 34.41 210 PHE A CA 1
ATOM 1711 C C . PHE A 1 210 ? 13.495 -13.029 -1.389 1.00 34.41 210 PHE A C 1
ATOM 1713 O O . PHE A 1 210 ? 12.781 -12.191 -0.847 1.00 34.41 210 PHE A O 1
ATOM 1720 N N . TYR A 1 211 ? 12.995 -14.134 -1.962 1.00 31.72 211 TYR A N 1
ATOM 1721 C CA . TYR A 1 211 ? 11.560 -14.458 -1.938 1.00 31.72 211 TYR A CA 1
ATOM 1722 C C . TYR A 1 211 ? 11.041 -14.712 -0.513 1.00 31.72 211 TYR A C 1
ATOM 1724 O O . TYR A 1 211 ? 9.944 -14.273 -0.190 1.00 31.72 211 TYR A O 1
ATOM 1732 N N . ASP A 1 212 ? 11.851 -15.322 0.359 1.00 28.41 212 ASP A N 1
ATOM 1733 C CA . ASP A 1 212 ? 11.468 -15.626 1.749 1.00 28.41 212 ASP A CA 1
ATOM 1734 C C . ASP A 1 212 ? 11.491 -14.408 2.700 1.00 28.41 212 ASP A C 1
ATOM 1736 O O . ASP A 1 212 ? 11.024 -14.510 3.833 1.00 28.41 212 ASP A O 1
ATOM 1740 N N . THR A 1 213 ? 12.074 -13.273 2.287 1.00 30.66 213 THR A N 1
ATOM 1741 C CA . THR A 1 213 ? 12.194 -12.061 3.132 1.00 30.66 213 THR A CA 1
ATOM 1742 C C . THR A 1 213 ? 11.261 -10.928 2.682 1.00 30.66 213 THR A C 1
ATOM 1744 O O . THR A 1 213 ? 11.091 -9.954 3.412 1.00 30.66 213 THR A O 1
ATOM 1747 N N . VAL A 1 214 ? 10.689 -11.027 1.476 1.00 28.97 214 VAL A N 1
ATOM 1748 C CA . VAL A 1 214 ? 9.902 -9.957 0.832 1.00 28.97 214 VAL A CA 1
ATOM 1749 C C . VAL A 1 214 ? 8.426 -10.347 0.620 1.00 28.97 214 VAL A C 1
ATOM 1751 O O . VAL A 1 214 ? 7.623 -9.469 0.317 1.00 28.97 214 VAL A O 1
ATOM 1754 N N . MET A 1 215 ? 8.043 -11.615 0.831 1.00 25.72 215 MET A N 1
ATOM 1755 C CA . MET A 1 215 ? 6.633 -12.041 0.917 1.00 25.72 215 MET A CA 1
ATOM 1756 C C . MET A 1 215 ? 6.151 -12.201 2.357 1.00 25.72 215 MET A C 1
ATOM 1758 O O . MET A 1 215 ? 6.924 -12.735 3.182 1.00 25.72 215 MET A O 1
#

Secondary structure (DSSP, 8-state):
--PPPPPP------GGG------EEE--STT--SSEEE-EEEEEETTEEEEEEGGG----GGGGS--PPPPGGGTTSEEEEEEEEEEEEEEESSTT-SSEEEEEEEEETTS-HHHHTSGGG-EEEEEE-TT--HHHHHHHHHHHHHHHTT-EEEEETTEEEEEEEEEEEEEE-HHHHHHHHT---TTSSS--TTT---TTS--TTHHHHHHHHH-

Nearest PDB structures (foldseek):
  5txv-assembly3_Q  TM=6.096E-01  e=3.222E+00  Escherichia coli K-12
  8q6p-assembly1_5  TM=1.998E-01  e=3.646E-01  Xenopus laevis
  2lsn-assembly1_A  TM=4.031E-01  e=6.004E+00  Human spumaretro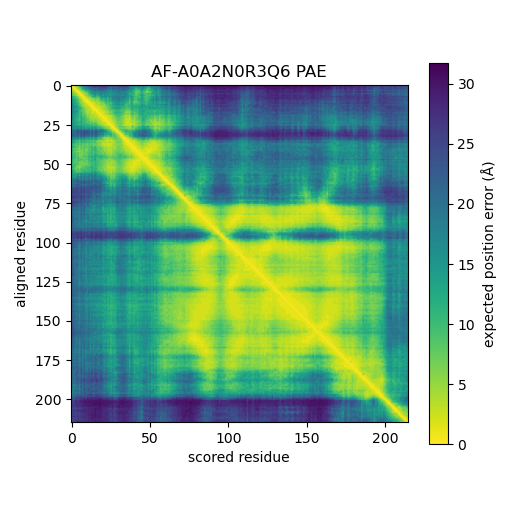virus
  8j8h-assembly1_A  TM=4.455E-01  e=6.801E+00  Thermoflavifilum thermophilum
  7u05-assembly1_b  TM=2.358E-01  e=2.673E+00  Saccharomyces cerevisiae

Radius of gyration: 21.29 Å; Cα contacts (8 Å, |Δi|>4): 283; chains: 1; bounding box: 57×43×62 Å

Foldseek 3Di:
DDWDFDDDDDDDDDPVNCPDDFDEEECLDDPDDDGHYDQWDWDAFPNTITIDGSVLPDDWQLNVDDQDDPDPVCNPFAEDEWEKEKEWEWDDPDPDDPFTKIWIWIATPVDDPVVCPDPVRIGTPDIAGGVGDPCVSCVVVVVVQVVLQNWDWDQDPNGTHTGRYHYGYYHYPQVVVCVVVVADGPPQLQRDPRPSHGPPPDDPQPVPVVVRVPD

Solvent-accessible surface area (backbone atoms only — not comparable to full-atom values): 13402 Å² total; per-residue (Å²): 134,86,88,61,80,72,82,92,80,87,81,91,80,59,82,89,71,61,87,75,90,75,81,70,42,73,55,76,62,99,82,78,87,85,80,50,67,44,63,60,43,80,47,76,55,95,89,39,56,40,72,42,60,36,77,75,58,80,80,53,62,54,70,77,54,80,83,67,74,67,58,83,93,47,65,88,38,57,74,47,81,46,36,34,27,35,39,42,46,74,43,58,88,45,101,85,53,96,57,50,33,35,40,34,32,37,30,59,60,82,48,57,70,79,59,43,71,36,69,92,44,55,41,80,75,50,73,42,54,68,94,53,57,63,68,70,66,45,46,64,56,53,56,50,40,64,47,29,53,70,42,43,83,43,75,56,94,87,42,68,28,38,36,29,30,37,57,44,54,79,46,43,52,71,63,56,39,19,58,76,69,76,38,49,43,76,88,34,60,49,33,43,90,83,78,55,55,47,69,81,61,88,52,106,39,62,70,55,58,50,55,65,71,75,107

pLDDT: mean 75.41, std 16.15, range [25.72, 94.75]

Mean predicted aligned error: 13.5 Å